Protein AF-A0A2D4G4Y0-F1 (afdb_monomer)

Mean predicted aligned error: 8.86 Å

Sequence (229 aa):
RSGWESQLLETGFLAIFLCPLWRLSRLAKDTPPSLIVIWAYRWLVFRIMLGAGMIKIRGDRCWKDLTCMNYHYETQPVPNPVAYFMHRSPWWFHAFETLFNHFIELVVPFFVFLGRRMCMVHGVLQILFQVLLIISGNLSFLNWLTIVPSIACFDDASLGIFFGSSKGSLNTHILKIQTEEAAGKVGPLPYGSYIRKAVNVSLGALTIFLSIPVVLNLISSRQIMNTSY

Organism: Micrurus corallinus (NCBI:txid54390)

Solvent-accessible surface area (backbone atoms only — not comparable to full-atom values): 12792 Å² total; per-residue (Å²): 122,69,49,62,60,44,52,51,51,55,57,52,56,49,49,61,69,49,49,64,88,89,49,99,56,96,75,51,90,84,58,74,70,46,66,55,52,40,48,47,30,45,51,47,42,31,50,52,35,36,48,53,32,50,47,45,64,68,67,46,66,42,54,75,70,29,50,44,47,71,52,42,53,79,69,46,95,40,80,37,82,53,18,61,60,58,56,71,50,57,70,70,56,30,27,47,53,41,50,49,51,44,43,58,17,59,54,38,44,59,24,59,75,66,42,72,69,36,15,34,50,32,22,53,53,49,41,50,50,39,51,52,41,54,63,46,35,55,72,64,65,54,43,58,65,51,40,58,31,30,56,52,38,55,48,72,79,71,53,42,70,78,55,52,95,51,98,86,22,68,63,62,54,50,51,50,51,53,51,38,52,75,69,64,70,66,71,83,78,56,72,68,49,55,54,50,49,51,52,49,51,53,49,44,53,49,53,54,61,60,40,49,64,44,52,52,38,66,71,38,92,76,58,66,83,55,63,70,117

Structure (mmCIF, N/CA/C/O backbone):
data_AF-A0A2D4G4Y0-F1
#
_entry.id   AF-A0A2D4G4Y0-F1
#
loop_
_atom_site.group_PDB
_atom_site.id
_atom_site.type_symbol
_atom_site.label_atom_id
_atom_site.label_alt_id
_atom_site.label_comp_id
_atom_site.label_asym_id
_atom_site.label_entity_id
_atom_site.label_seq_id
_atom_site.pdbx_PDB_ins_code
_atom_site.Cartn_x
_atom_site.Cartn_y
_atom_site.Cartn_z
_atom_site.occupancy
_atom_site.B_iso_or_equiv
_atom_site.auth_seq_id
_atom_site.auth_comp_id
_atom_site.auth_asym_id
_atom_site.auth_atom_id
_atom_site.pdbx_PDB_model_num
ATOM 1 N N . ARG A 1 1 ? 5.997 19.232 -5.295 1.00 46.19 1 ARG A N 1
ATOM 2 C CA . ARG A 1 1 ? 5.764 18.821 -3.887 1.00 46.19 1 ARG A CA 1
ATOM 3 C C . ARG A 1 1 ? 6.060 17.339 -3.781 1.00 46.19 1 ARG A C 1
ATOM 5 O O . ARG A 1 1 ? 5.709 16.621 -4.711 1.00 46.19 1 ARG A O 1
ATOM 12 N N . SER A 1 2 ? 6.755 16.910 -2.735 1.00 57.41 2 SER A N 1
ATOM 13 C CA . SER A 1 2 ? 7.208 15.527 -2.582 1.00 57.41 2 SER A CA 1
ATOM 14 C C . SER A 1 2 ? 6.068 14.656 -2.045 1.00 57.41 2 SER A C 1
ATOM 16 O O . SER A 1 2 ? 5.486 14.975 -1.013 1.00 57.41 2 SER A O 1
ATOM 18 N N . GLY A 1 3 ? 5.719 13.572 -2.744 1.00 65.88 3 GLY A N 1
ATOM 19 C CA . GLY A 1 3 ? 4.567 12.722 -2.396 1.00 65.88 3 GLY A CA 1
ATOM 20 C C . GLY A 1 3 ? 4.655 12.065 -1.017 1.00 65.88 3 GLY A C 1
ATOM 21 O O . GLY A 1 3 ? 3.630 11.807 -0.390 1.00 65.88 3 GLY A O 1
ATOM 22 N N . TRP A 1 4 ? 5.870 11.874 -0.494 1.00 71.44 4 TRP A N 1
ATOM 23 C CA . TRP A 1 4 ? 6.104 11.258 0.814 1.00 71.44 4 TRP A CA 1
ATOM 24 C C . TRP A 1 4 ? 5.570 12.085 1.996 1.00 71.44 4 TRP A C 1
ATOM 26 O O . TRP A 1 4 ? 5.220 11.512 3.023 1.00 71.44 4 TRP A O 1
ATOM 36 N N . GLU A 1 5 ? 5.475 13.416 1.872 1.00 79.19 5 GLU A N 1
ATOM 37 C CA . GLU A 1 5 ? 5.065 14.292 2.986 1.00 79.19 5 GLU A CA 1
ATOM 38 C C . GLU A 1 5 ? 3.567 14.134 3.208 1.00 79.19 5 GLU A C 1
ATOM 40 O O . GLU A 1 5 ? 3.087 14.041 4.336 1.00 79.19 5 GLU A O 1
ATOM 45 N N . SER A 1 6 ? 2.843 14.032 2.092 1.00 78.94 6 SER A N 1
ATOM 46 C CA . SER A 1 6 ? 1.421 13.749 2.082 1.00 78.94 6 SER A CA 1
ATOM 47 C C . SER A 1 6 ? 1.125 12.366 2.670 1.00 78.94 6 SER A C 1
ATOM 49 O O . SER A 1 6 ? 0.348 12.255 3.615 1.00 78.94 6 SER A O 1
ATOM 51 N N . GLN A 1 7 ? 1.826 11.326 2.206 1.00 82.31 7 GLN A N 1
ATOM 52 C CA . GLN A 1 7 ? 1.632 9.965 2.711 1.00 82.31 7 GLN A CA 1
ATOM 53 C C . GLN A 1 7 ? 1.924 9.846 4.215 1.00 82.31 7 GLN A C 1
ATOM 55 O O . GLN A 1 7 ? 1.181 9.172 4.931 1.00 82.31 7 GLN A O 1
ATOM 60 N N . LEU A 1 8 ? 2.981 10.498 4.711 1.00 85.56 8 LEU A N 1
ATOM 61 C CA . LEU A 1 8 ? 3.312 10.517 6.137 1.00 85.56 8 LEU A CA 1
ATOM 62 C C . LEU A 1 8 ? 2.195 11.162 6.963 1.00 85.56 8 LEU A C 1
ATOM 64 O O . LEU A 1 8 ? 1.760 10.587 7.960 1.00 85.56 8 LEU A O 1
ATOM 68 N N . LEU A 1 9 ? 1.720 12.334 6.540 1.00 86.19 9 LEU A N 1
ATOM 69 C CA . LEU A 1 9 ? 0.649 13.053 7.224 1.00 86.19 9 LEU A CA 1
ATOM 70 C C . LEU A 1 9 ? -0.656 12.253 7.231 1.00 86.19 9 LEU A C 1
ATOM 72 O O . LEU A 1 9 ? -1.287 12.155 8.278 1.00 86.19 9 LEU A O 1
ATOM 76 N N . GLU A 1 10 ? -1.034 11.627 6.116 1.00 85.56 10 GLU A N 1
ATOM 77 C CA . GLU A 1 10 ? -2.246 10.806 6.041 1.00 85.56 10 GLU 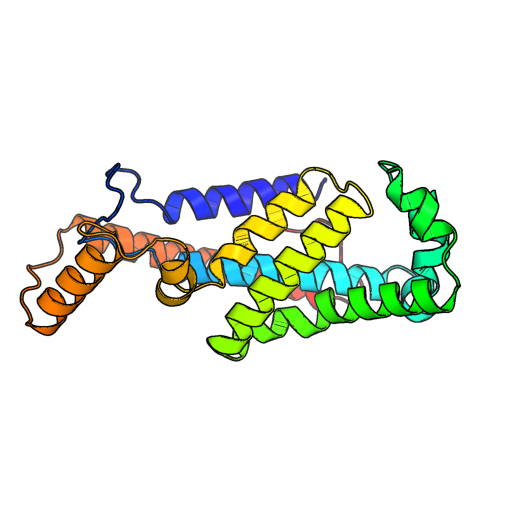A CA 1
ATOM 78 C C . GLU A 1 10 ? -2.136 9.550 6.922 1.00 85.56 10 GLU A C 1
ATOM 80 O O . GLU A 1 10 ? -3.031 9.258 7.718 1.00 85.56 10 GLU A O 1
ATOM 85 N N . THR A 1 11 ? -0.999 8.848 6.864 1.00 86.81 11 THR A N 1
ATOM 86 C CA . THR A 1 11 ? -0.738 7.654 7.690 1.00 86.81 11 THR A CA 1
ATOM 87 C C . THR A 1 11 ? -0.730 7.997 9.182 1.00 86.81 11 THR A C 1
ATOM 89 O O . THR A 1 11 ? -1.305 7.262 9.991 1.00 86.81 11 THR A O 1
ATOM 92 N N . GLY A 1 12 ? -0.098 9.117 9.550 1.00 85.94 12 GLY A N 1
ATOM 93 C CA . GLY A 1 12 ? -0.025 9.614 10.923 1.00 85.94 12 GLY A CA 1
ATOM 94 C C . GLY A 1 12 ? -1.371 10.120 11.438 1.00 85.94 12 GLY A C 1
ATOM 95 O O . GLY A 1 12 ? -1.754 9.802 12.561 1.00 85.94 12 GLY A O 1
ATOM 96 N N . PHE A 1 13 ? -2.135 10.831 10.607 1.00 87.12 13 PHE A N 1
ATOM 97 C CA . PHE A 1 13 ? -3.479 11.290 10.949 1.00 87.12 13 PHE A CA 1
ATOM 98 C C . PHE A 1 13 ? -4.411 10.112 11.244 1.00 87.12 13 PHE A C 1
ATOM 100 O O . PHE A 1 13 ? -5.080 10.112 12.273 1.00 87.12 13 PHE A O 1
ATOM 107 N N . LEU A 1 14 ? -4.395 9.062 10.415 1.00 85.38 14 LEU A N 1
ATOM 108 C CA . LEU A 1 14 ? -5.163 7.841 10.677 1.00 85.38 14 LEU A CA 1
ATOM 109 C C . LEU A 1 14 ? -4.725 7.135 11.976 1.00 85.38 14 LEU A C 1
ATOM 111 O O . LEU A 1 14 ? -5.571 6.588 12.688 1.00 85.38 14 LEU A O 1
ATOM 115 N N . ALA A 1 15 ? -3.439 7.204 12.337 1.00 84.38 15 ALA A N 1
ATOM 116 C CA . ALA A 1 15 ? -2.909 6.546 13.535 1.00 84.38 15 ALA A CA 1
ATOM 117 C C . ALA A 1 15 ? -3.466 7.164 14.827 1.00 84.38 15 ALA A C 1
ATOM 119 O O . ALA A 1 15 ? -3.721 6.443 15.795 1.00 84.38 15 ALA A O 1
ATOM 120 N N . ILE A 1 16 ? -3.730 8.476 14.821 1.00 82.88 16 ILE A N 1
ATOM 121 C CA . ILE A 1 16 ? -4.347 9.204 15.944 1.00 82.88 16 ILE A CA 1
ATOM 122 C C . ILE A 1 16 ? -5.721 8.610 16.294 1.00 82.88 16 ILE A C 1
ATOM 124 O O . ILE A 1 16 ? -6.064 8.503 17.470 1.00 82.88 16 ILE A O 1
ATOM 128 N N . PHE A 1 17 ? -6.503 8.187 15.296 1.00 78.44 17 PHE A N 1
ATOM 129 C CA . PHE A 1 17 ? -7.856 7.652 15.506 1.00 78.44 17 PHE A CA 1
ATOM 130 C C . PHE A 1 17 ? -7.893 6.140 15.773 1.00 78.44 17 PHE A C 1
ATOM 132 O O . PHE A 1 17 ? -8.896 5.625 16.288 1.00 78.44 17 PHE A O 1
ATOM 139 N N . LEU A 1 18 ? -6.807 5.427 15.455 1.00 75.00 18 LEU A N 1
ATOM 140 C CA . LEU A 1 18 ? -6.680 3.992 15.699 1.00 75.00 18 LEU A CA 1
ATOM 141 C C . LEU A 1 18 ? -6.540 3.693 17.202 1.00 75.00 18 LEU A C 1
ATOM 143 O O . LEU A 1 18 ? -7.251 2.839 17.739 1.00 75.00 18 LEU A O 1
ATOM 147 N N . CYS A 1 19 ? -5.684 4.438 17.906 1.00 68.69 19 CYS A N 1
ATOM 148 C CA . CYS A 1 19 ? -5.419 4.230 19.330 1.00 68.69 19 CYS A CA 1
ATOM 149 C C . CYS A 1 19 ? -6.413 4.985 20.238 1.00 68.69 19 CYS A C 1
ATOM 151 O O . CYS A 1 19 ? -6.799 6.117 19.946 1.00 68.69 19 CYS A O 1
ATOM 153 N N . PRO A 1 20 ? -6.834 4.410 21.381 1.00 65.38 20 PRO A N 1
ATOM 154 C CA . PRO A 1 20 ? -7.557 5.159 22.405 1.00 65.38 20 PRO A CA 1
ATOM 155 C C . PRO A 1 20 ? -6.643 6.229 23.032 1.00 65.38 20 PRO A C 1
ATOM 157 O O . PRO A 1 20 ? -5.851 5.932 23.919 1.00 65.38 20 PRO A O 1
ATOM 160 N N . LEU A 1 21 ? -6.785 7.487 22.599 1.00 61.59 21 LEU A N 1
ATOM 161 C CA . LEU A 1 21 ? -5.926 8.615 23.009 1.00 61.59 21 LEU A CA 1
ATOM 162 C C . LEU A 1 21 ? -5.835 8.835 24.528 1.00 61.59 21 LEU A C 1
ATOM 164 O O . LEU A 1 21 ? -4.823 9.313 25.025 1.00 61.59 21 LEU A O 1
ATOM 168 N N . TRP A 1 22 ? -6.881 8.468 25.269 1.00 61.16 22 TRP A N 1
ATOM 169 C CA . TRP A 1 22 ? -6.999 8.732 26.707 1.00 61.16 22 TRP A CA 1
ATOM 170 C C . TRP A 1 22 ? -6.773 7.502 27.599 1.00 61.16 22 TRP A C 1
ATOM 172 O O . TRP A 1 22 ? -6.838 7.611 28.821 1.00 61.16 22 TRP A O 1
ATOM 182 N N . ARG A 1 23 ? -6.511 6.318 27.026 1.00 60.06 23 ARG A N 1
ATOM 183 C CA . ARG A 1 23 ? -6.248 5.088 27.795 1.00 60.06 23 ARG A CA 1
ATOM 184 C C . ARG A 1 23 ? -5.036 4.356 27.228 1.00 60.06 23 ARG A C 1
ATOM 186 O O . ARG A 1 23 ? -5.133 3.720 26.188 1.00 60.06 23 ARG A O 1
ATOM 193 N N . LEU A 1 24 ? -3.943 4.324 27.991 1.00 59.12 24 LEU A N 1
ATOM 194 C CA . LEU A 1 24 ? -2.744 3.512 27.722 1.00 59.12 24 LEU A CA 1
ATOM 195 C C . LEU A 1 24 ? -2.950 2.001 28.006 1.00 59.12 24 LEU A C 1
ATOM 197 O O . LEU A 1 24 ? -2.025 1.293 28.403 1.00 59.12 24 LEU A O 1
ATOM 201 N N . SER A 1 25 ? -4.173 1.483 27.848 1.00 58.94 25 SER A N 1
ATOM 202 C CA . SER A 1 25 ? -4.433 0.048 28.017 1.00 58.94 25 SER A CA 1
ATOM 203 C C . SER A 1 25 ? -4.099 -0.701 26.732 1.00 58.94 25 SER A C 1
ATOM 205 O O . SER A 1 25 ? -4.560 -0.322 25.658 1.00 58.94 25 SER A O 1
ATOM 207 N N . ARG A 1 26 ? -3.364 -1.814 26.856 1.00 59.88 26 ARG A N 1
ATOM 208 C CA . ARG A 1 26 ? -3.072 -2.735 25.742 1.00 59.88 26 ARG A CA 1
ATOM 209 C C . ARG A 1 26 ? -4.328 -3.381 25.149 1.00 59.88 26 ARG A C 1
ATOM 211 O O . ARG A 1 26 ? -4.315 -3.749 23.983 1.00 59.88 26 ARG A O 1
ATOM 218 N N . LEU A 1 27 ? -5.396 -3.519 25.938 1.00 61.62 27 LEU A N 1
ATOM 219 C CA . LEU A 1 27 ? -6.671 -4.083 25.498 1.00 61.62 27 LEU A CA 1
ATOM 220 C C . LEU A 1 27 ? -7.806 -3.291 26.156 1.00 61.62 27 LEU A C 1
ATOM 222 O O . LEU A 1 27 ? -8.127 -3.474 27.332 1.00 61.62 27 LEU A O 1
ATOM 226 N N . ALA A 1 28 ? -8.366 -2.328 25.427 1.00 61.97 28 ALA A N 1
ATOM 227 C CA . ALA A 1 28 ? -9.488 -1.535 25.909 1.00 61.97 28 ALA A CA 1
ATOM 228 C C . ALA A 1 28 ? -10.801 -2.266 25.595 1.00 61.97 28 ALA A C 1
ATOM 230 O O . ALA A 1 28 ? -11.251 -2.271 24.454 1.00 61.97 28 ALA A O 1
ATOM 231 N N . LYS A 1 29 ? -11.407 -2.867 26.626 1.00 60.19 29 LYS A N 1
ATOM 232 C CA . LYS A 1 29 ? -12.638 -3.674 26.534 1.00 60.19 29 LYS A CA 1
ATOM 233 C C . LYS A 1 29 ? -13.813 -2.928 25.888 1.00 60.19 29 LYS A C 1
ATOM 235 O O . LYS A 1 29 ? -14.585 -3.516 25.149 1.00 60.19 29 LYS A O 1
ATOM 240 N N . ASP A 1 30 ? -13.897 -1.622 26.136 1.00 58.78 30 ASP A N 1
ATOM 241 C CA . ASP A 1 30 ? -15.054 -0.795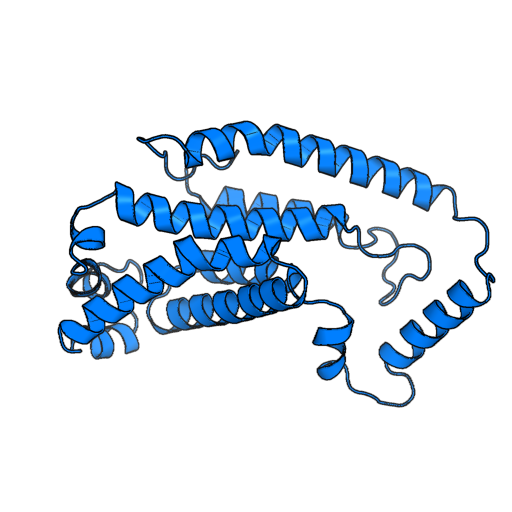 25.767 1.00 58.78 30 ASP A CA 1
ATOM 242 C C . ASP A 1 30 ? -14.860 -0.017 24.453 1.00 58.78 30 ASP A C 1
ATOM 244 O O . ASP A 1 30 ? -15.746 0.731 24.030 1.00 58.78 30 ASP A O 1
ATOM 248 N N . THR A 1 31 ? -13.681 -0.123 23.826 1.00 60.53 31 THR A N 1
ATOM 249 C CA . THR A 1 31 ? -13.349 0.645 22.621 1.00 60.53 31 THR A CA 1
ATOM 250 C C . THR A 1 31 ? -12.553 -0.194 21.613 1.00 60.53 31 THR A C 1
ATOM 252 O O . THR A 1 31 ? -11.324 -0.066 21.558 1.00 60.53 31 THR A O 1
ATOM 255 N N . PRO A 1 32 ? -13.219 -1.036 20.804 1.00 66.81 32 PRO A N 1
ATOM 256 C CA . PRO A 1 32 ? -12.551 -1.766 19.733 1.00 66.81 32 PRO A CA 1
ATOM 257 C C . PRO A 1 32 ? -11.955 -0.800 18.689 1.00 66.81 32 PRO A C 1
ATOM 259 O O . PRO A 1 32 ? -12.446 0.329 18.539 1.00 66.81 32 PRO A O 1
ATOM 262 N N . PRO A 1 33 ? -10.897 -1.215 17.965 1.00 70.69 33 PRO A N 1
ATOM 263 C CA 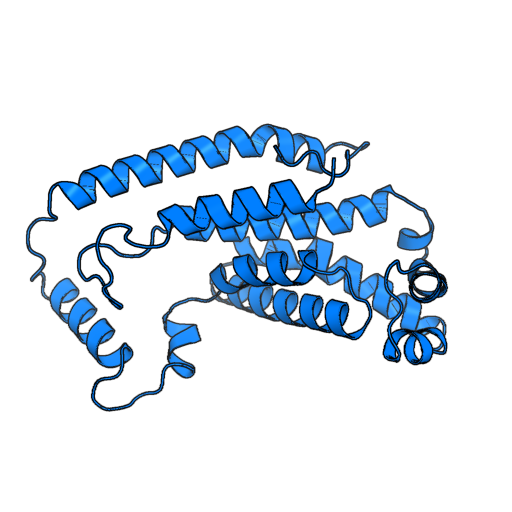. PRO A 1 33 ? -10.338 -0.428 16.870 1.00 70.69 33 PRO A CA 1
ATOM 264 C C . PRO A 1 33 ? -11.415 -0.151 15.814 1.00 70.69 33 PRO A C 1
ATOM 266 O O . PRO A 1 33 ? -12.255 -0.998 15.504 1.00 70.69 33 PRO A O 1
ATOM 269 N N . SER A 1 34 ? -11.435 1.069 15.279 1.00 78.31 34 SER A N 1
ATOM 270 C CA . SER A 1 34 ? -12.498 1.483 14.371 1.00 78.31 34 SER A CA 1
ATOM 271 C C . SER A 1 34 ? -12.315 0.849 12.993 1.00 78.31 34 SER A C 1
ATOM 273 O O . SER A 1 34 ? -11.330 1.090 12.296 1.00 78.31 34 SER A O 1
ATOM 275 N N . LEU A 1 35 ? -13.319 0.081 12.556 1.00 81.44 35 LEU A N 1
ATOM 276 C CA . LEU A 1 35 ? -13.340 -0.525 11.219 1.00 81.44 35 LEU A CA 1
ATOM 277 C C . LEU A 1 35 ? -13.173 0.516 10.105 1.00 81.44 35 LEU A C 1
ATOM 279 O O . LEU A 1 35 ? -12.594 0.211 9.069 1.00 81.44 35 LEU A O 1
ATOM 283 N N . ILE A 1 36 ? -13.641 1.747 10.336 1.00 84.62 36 ILE A N 1
ATOM 284 C CA . ILE A 1 36 ? -13.500 2.870 9.402 1.00 84.62 36 ILE A CA 1
ATOM 285 C C . ILE A 1 36 ? -12.025 3.225 9.190 1.00 84.62 36 ILE A C 1
ATOM 287 O O . ILE A 1 36 ? -11.604 3.376 8.051 1.00 84.62 36 ILE A O 1
ATOM 291 N N . VAL A 1 37 ? -11.227 3.311 10.259 1.00 84.81 37 VAL A N 1
ATOM 292 C CA . VAL A 1 37 ? -9.795 3.635 10.157 1.00 84.81 37 VAL A CA 1
ATOM 293 C C . VAL A 1 37 ? -9.024 2.474 9.529 1.00 84.81 37 VAL A C 1
ATOM 295 O O . VAL A 1 37 ? -8.158 2.699 8.689 1.00 84.81 37 VAL A O 1
ATOM 298 N N . ILE A 1 38 ? -9.385 1.227 9.852 1.00 87.31 38 ILE A N 1
ATOM 299 C CA . ILE A 1 38 ? -8.808 0.039 9.200 1.00 87.31 38 ILE A CA 1
ATOM 300 C C . ILE A 1 38 ? -9.088 0.068 7.691 1.00 87.31 38 ILE A C 1
ATOM 302 O O . ILE A 1 38 ? -8.181 -0.130 6.883 1.00 87.31 38 ILE A O 1
ATOM 306 N N . TRP A 1 39 ? -10.328 0.359 7.291 1.00 88.50 39 TRP A N 1
ATOM 307 C CA . TRP A 1 39 ? -10.680 0.512 5.881 1.00 88.50 39 TRP A CA 1
ATOM 308 C C . TRP A 1 39 ? -10.006 1.716 5.229 1.00 88.50 39 TRP A C 1
ATOM 310 O O . TRP A 1 39 ? -9.607 1.612 4.074 1.00 88.50 39 TRP A O 1
ATOM 320 N N . ALA A 1 40 ? -9.804 2.817 5.953 1.00 88.94 40 ALA A N 1
ATOM 321 C CA . ALA A 1 40 ? -9.047 3.960 5.459 1.00 88.94 40 ALA A CA 1
ATOM 322 C C . ALA A 1 40 ? -7.581 3.588 5.177 1.00 88.94 40 ALA A C 1
ATOM 324 O O . ALA A 1 40 ? -7.061 3.954 4.128 1.00 88.94 40 ALA A O 1
ATOM 325 N N . TYR A 1 41 ? -6.939 2.782 6.031 1.00 89.50 41 TYR A N 1
ATOM 326 C CA . TYR A 1 41 ? -5.601 2.243 5.759 1.00 89.50 41 TYR A CA 1
ATOM 327 C C . TYR A 1 41 ? -5.574 1.294 4.557 1.00 89.50 41 TYR A C 1
ATOM 329 O O . TYR A 1 41 ? -4.681 1.387 3.716 1.00 89.50 41 TYR A O 1
ATOM 337 N N . ARG A 1 42 ? -6.573 0.413 4.429 1.00 91.12 42 ARG A N 1
ATOM 338 C CA . ARG A 1 42 ? -6.719 -0.473 3.259 1.00 91.12 42 ARG A CA 1
ATOM 339 C C . ARG A 1 42 ? -6.921 0.316 1.964 1.00 91.12 42 ARG A C 1
ATOM 341 O O . ARG A 1 42 ? -6.348 -0.016 0.931 1.00 91.12 42 ARG A O 1
ATOM 348 N N . TRP A 1 43 ? -7.699 1.389 2.029 1.00 90.62 43 TRP A N 1
ATOM 349 C CA . TRP A 1 43 ? -7.906 2.311 0.919 1.00 90.62 43 TRP A CA 1
ATOM 350 C C . TRP A 1 43 ? -6.648 3.125 0.592 1.00 90.62 43 TRP A C 1
ATOM 352 O O . TRP A 1 43 ? -6.358 3.385 -0.575 1.00 90.62 43 TRP A O 1
ATOM 362 N N . LEU A 1 44 ? -5.871 3.505 1.607 1.00 89.56 44 LEU A N 1
ATOM 363 C CA . LEU A 1 44 ? -4.592 4.186 1.445 1.00 89.56 44 LEU A CA 1
ATOM 364 C C . LEU A 1 44 ? -3.596 3.316 0.669 1.00 89.56 44 LEU A C 1
ATOM 366 O O . LEU A 1 44 ? -3.112 3.753 -0.373 1.00 89.56 44 LEU A O 1
ATOM 370 N N . VAL A 1 45 ? -3.351 2.074 1.108 1.00 90.19 45 VAL A N 1
ATOM 371 C CA . VAL A 1 45 ? -2.441 1.163 0.387 1.00 90.19 45 VAL A CA 1
ATOM 372 C C . VAL A 1 45 ? -2.946 0.861 -1.024 1.00 90.19 45 VAL A C 1
ATOM 374 O O . VAL A 1 45 ? -2.154 0.876 -1.962 1.00 90.19 45 VAL A O 1
ATOM 377 N N . PHE A 1 46 ? -4.260 0.691 -1.208 1.00 91.12 46 PHE A N 1
ATOM 378 C CA . PHE A 1 46 ? -4.847 0.494 -2.532 1.00 91.12 46 PHE A CA 1
ATOM 379 C C . PHE A 1 46 ? -4.493 1.639 -3.492 1.00 91.12 46 PHE A C 1
ATOM 381 O O . PHE A 1 46 ? -3.991 1.395 -4.589 1.00 91.12 46 PHE A O 1
ATOM 388 N N . ARG A 1 47 ? -4.708 2.893 -3.071 1.00 89.31 47 ARG A N 1
ATOM 389 C CA . ARG A 1 47 ? -4.422 4.074 -3.899 1.00 89.31 47 ARG A CA 1
ATOM 390 C C . ARG A 1 47 ? -2.933 4.263 -4.162 1.00 89.31 47 ARG A C 1
ATOM 392 O O . ARG A 1 47 ? -2.578 4.655 -5.269 1.00 89.31 47 ARG A O 1
ATOM 399 N N . ILE A 1 48 ? -2.079 3.993 -3.174 1.00 88.69 48 ILE A N 1
ATOM 400 C CA . ILE A 1 48 ? -0.622 4.112 -3.322 1.00 88.69 48 ILE A CA 1
ATOM 401 C C . ILE A 1 48 ? -0.125 3.129 -4.383 1.00 88.69 48 ILE A C 1
ATOM 403 O O . ILE A 1 48 ? 0.525 3.543 -5.341 1.00 88.69 48 ILE A O 1
ATOM 407 N N . MET A 1 49 ? -0.478 1.850 -4.245 1.00 90.81 49 MET A N 1
ATOM 408 C CA . MET A 1 49 ? 0.011 0.794 -5.133 1.00 90.81 49 MET A CA 1
ATOM 409 C C . MET A 1 49 ? -0.541 0.952 -6.551 1.00 90.81 49 MET A C 1
ATOM 411 O O . MET A 1 49 ? 0.227 0.985 -7.513 1.00 90.81 49 MET A O 1
ATOM 415 N N . LEU A 1 50 ? -1.857 1.158 -6.679 1.00 90.69 50 LEU A N 1
ATOM 416 C CA . LEU A 1 50 ? -2.489 1.364 -7.982 1.00 90.69 50 LEU A CA 1
ATOM 417 C C . LEU A 1 50 ? -1.991 2.652 -8.648 1.00 90.69 50 LEU A C 1
ATOM 419 O O . LEU A 1 50 ? -1.721 2.679 -9.849 1.00 90.69 50 LEU A O 1
ATOM 423 N N . GLY A 1 51 ? -1.835 3.722 -7.866 1.00 88.31 51 GLY A N 1
ATOM 424 C CA . GLY A 1 51 ? -1.293 4.990 -8.334 1.00 88.31 51 GLY A CA 1
ATOM 425 C C . GLY A 1 51 ? 0.126 4.848 -8.878 1.00 88.31 51 GLY A C 1
ATOM 426 O O . GLY A 1 51 ? 0.395 5.368 -9.961 1.00 88.31 51 GLY A O 1
ATOM 427 N N . ALA A 1 52 ? 0.998 4.116 -8.178 1.00 87.31 52 ALA A N 1
ATOM 428 C CA . ALA A 1 52 ? 2.367 3.843 -8.609 1.00 87.31 52 ALA A CA 1
ATOM 429 C C . ALA A 1 52 ? 2.409 3.052 -9.928 1.00 87.31 52 ALA A C 1
ATOM 431 O O . ALA A 1 52 ? 3.072 3.479 -10.876 1.00 87.31 52 ALA A O 1
ATOM 432 N N . GLY A 1 53 ? 1.641 1.963 -10.031 1.00 88.06 53 GLY A N 1
ATOM 433 C CA . GLY A 1 53 ? 1.606 1.135 -11.240 1.00 88.06 53 GLY A CA 1
ATOM 434 C C . GLY A 1 53 ? 1.059 1.878 -12.462 1.00 88.06 53 GLY A C 1
ATOM 435 O O . GLY A 1 53 ? 1.600 1.775 -13.565 1.00 88.06 53 GLY A O 1
ATOM 436 N N . MET A 1 54 ? 0.006 2.682 -12.287 1.00 87.75 54 MET A N 1
ATOM 437 C CA . MET A 1 54 ? -0.565 3.446 -13.399 1.00 87.75 54 MET A CA 1
ATOM 438 C C . MET A 1 54 ? 0.368 4.549 -13.892 1.00 87.75 54 MET A C 1
ATOM 440 O O . MET A 1 54 ? 0.429 4.783 -15.099 1.00 87.75 54 MET A O 1
ATOM 444 N N . ILE A 1 55 ? 1.121 5.198 -12.997 1.00 86.12 55 ILE A N 1
ATOM 445 C CA . ILE A 1 55 ? 2.138 6.181 -13.397 1.00 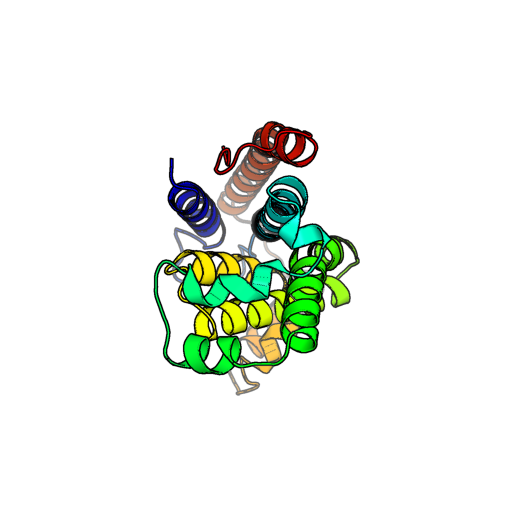86.12 55 ILE A CA 1
ATOM 446 C C . ILE A 1 55 ? 3.224 5.507 -14.228 1.00 86.12 55 ILE A C 1
ATOM 448 O O . ILE A 1 55 ? 3.624 6.071 -15.240 1.00 86.12 55 ILE A O 1
ATOM 452 N N . LYS A 1 56 ? 3.662 4.296 -13.866 1.00 86.88 56 LYS A N 1
ATOM 453 C CA . LYS A 1 56 ? 4.659 3.550 -14.649 1.00 86.88 56 LYS A CA 1
ATOM 454 C C . LYS A 1 56 ? 4.164 3.246 -16.063 1.00 86.88 56 LYS A C 1
ATOM 456 O O . LYS A 1 56 ? 4.822 3.620 -17.029 1.00 86.88 56 LYS A O 1
ATOM 461 N N . ILE A 1 57 ? 2.957 2.688 -16.206 1.00 86.25 57 ILE A N 1
ATOM 462 C CA . ILE A 1 57 ? 2.374 2.396 -17.530 1.00 86.25 57 ILE A CA 1
ATOM 463 C C . ILE A 1 57 ? 2.143 3.669 -18.359 1.00 86.25 57 ILE A C 1
ATOM 465 O O . ILE A 1 57 ? 2.249 3.640 -19.587 1.00 86.25 57 ILE A O 1
ATOM 469 N N . ARG A 1 58 ? 1.770 4.785 -17.725 1.00 85.06 58 ARG A N 1
ATOM 470 C CA . ARG A 1 58 ? 1.476 6.050 -18.421 1.00 85.06 58 ARG A CA 1
ATOM 471 C C . ARG A 1 58 ? 2.718 6.893 -18.693 1.00 85.06 58 ARG A C 1
ATOM 473 O O . ARG A 1 58 ? 2.670 7.727 -19.591 1.00 85.06 58 ARG A O 1
ATOM 480 N N . GLY A 1 59 ? 3.781 6.696 -17.921 1.00 81.25 59 GLY A N 1
ATOM 481 C CA . GLY A 1 59 ? 4.966 7.541 -17.923 1.00 81.25 59 GLY A CA 1
ATOM 482 C C . GLY A 1 59 ? 5.818 7.346 -19.166 1.00 81.25 59 GLY A C 1
ATOM 483 O O . GLY A 1 59 ? 6.029 8.299 -19.909 1.00 81.25 59 GLY A O 1
ATOM 484 N N . ASP A 1 60 ? 6.286 6.121 -19.405 1.00 82.81 60 ASP A N 1
ATOM 485 C CA . ASP A 1 60 ? 7.229 5.850 -20.491 1.00 82.81 60 ASP A CA 1
ATOM 486 C C . ASP A 1 60 ? 6.988 4.484 -21.154 1.00 82.81 60 ASP A C 1
ATOM 488 O O . ASP A 1 60 ? 6.443 3.556 -20.551 1.00 82.81 60 ASP A O 1
ATOM 492 N N . ARG A 1 61 ? 7.395 4.355 -22.421 1.00 87.25 61 ARG A N 1
ATOM 493 C CA . ARG A 1 61 ? 7.265 3.128 -23.220 1.00 87.25 61 ARG A CA 1
ATOM 494 C C . ARG A 1 61 ? 8.102 1.980 -22.655 1.00 87.25 61 ARG A C 1
ATOM 496 O O . ARG A 1 61 ? 7.647 0.845 -22.734 1.00 87.25 61 ARG A O 1
ATOM 503 N N . CYS A 1 62 ? 9.226 2.264 -21.986 1.00 87.50 62 CYS A N 1
ATOM 504 C CA . CYS A 1 62 ? 10.088 1.248 -21.360 1.00 87.50 62 CYS A CA 1
ATOM 505 C C . CYS A 1 62 ? 9.326 0.295 -20.414 1.00 87.50 62 CYS A C 1
ATOM 507 O O . CYS A 1 62 ? 9.672 -0.882 -20.306 1.00 87.50 62 CYS A O 1
ATOM 509 N N . TRP A 1 63 ? 8.287 0.785 -19.723 1.00 87.31 63 TRP A N 1
ATOM 510 C CA . TRP A 1 63 ? 7.472 -0.017 -18.810 1.00 87.31 63 TRP A CA 1
ATOM 511 C C . TRP A 1 63 ? 6.559 -0.977 -19.571 1.00 87.31 63 TRP A C 1
ATOM 513 O O . TRP A 1 63 ? 6.357 -2.105 -19.131 1.00 87.31 63 TRP A O 1
ATOM 523 N N . LYS A 1 64 ? 6.055 -0.554 -20.736 1.00 86.19 64 LYS A N 1
ATOM 524 C CA . LYS A 1 64 ? 5.225 -1.384 -21.622 1.00 86.19 64 LYS A CA 1
ATOM 525 C C . LYS A 1 64 ? 6.055 -2.410 -22.384 1.00 86.19 64 LYS A C 1
ATOM 527 O O . LYS A 1 64 ? 5.608 -3.537 -22.556 1.00 86.19 64 LYS A O 1
ATOM 532 N N . ASP A 1 65 ? 7.266 -2.026 -22.774 1.00 89.12 65 ASP A N 1
ATOM 533 C CA . ASP A 1 65 ? 8.202 -2.882 -23.505 1.00 89.12 65 ASP A CA 1
ATOM 534 C C . ASP A 1 65 ? 8.996 -3.822 -22.574 1.00 89.12 65 ASP A C 1
ATOM 536 O O . ASP A 1 65 ? 9.827 -4.594 -23.042 1.00 89.12 65 ASP A O 1
ATOM 540 N N . LEU A 1 66 ? 8.744 -3.776 -21.257 1.00 88.19 66 LEU A N 1
ATOM 541 C CA . LEU A 1 66 ? 9.406 -4.586 -20.221 1.00 88.19 66 LEU A CA 1
ATOM 542 C C . LEU A 1 66 ? 10.934 -4.402 -20.143 1.00 88.19 66 LEU A C 1
ATOM 544 O O . LEU A 1 66 ? 11.648 -5.261 -19.632 1.00 88.19 66 LEU A O 1
ATOM 548 N N . THR A 1 67 ? 11.447 -3.272 -20.628 1.00 86.44 67 THR A N 1
ATOM 549 C CA . THR A 1 67 ? 12.885 -2.965 -20.664 1.00 86.44 67 THR A CA 1
ATOM 550 C C . THR A 1 67 ? 13.327 -2.033 -19.545 1.00 86.44 67 THR A C 1
ATOM 552 O O . THR A 1 67 ? 14.525 -1.820 -19.366 1.00 86.44 67 THR A O 1
ATOM 555 N N . CYS A 1 68 ? 12.390 -1.472 -18.773 1.00 84.81 68 CYS A N 1
ATOM 556 C CA . CYS A 1 68 ? 12.717 -0.407 -17.829 1.00 84.81 68 CYS A CA 1
ATOM 557 C C . CYS A 1 68 ? 13.676 -0.854 -16.706 1.00 84.81 68 CYS A C 1
ATOM 559 O O . CYS A 1 68 ? 14.525 -0.072 -16.281 1.00 84.81 68 CYS A O 1
ATOM 561 N N . MET A 1 69 ? 13.630 -2.127 -16.293 1.00 84.56 69 MET A N 1
ATOM 562 C CA . MET A 1 69 ? 14.552 -2.669 -15.283 1.00 84.56 69 MET A CA 1
ATOM 563 C C . MET A 1 69 ? 16.014 -2.767 -15.755 1.00 84.56 69 MET A C 1
ATOM 565 O O . MET A 1 69 ? 16.910 -2.696 -14.918 1.00 84.56 69 MET A O 1
ATOM 569 N N . ASN A 1 70 ? 16.281 -2.784 -17.070 1.00 82.38 70 ASN A N 1
ATOM 570 C CA . ASN A 1 70 ? 17.651 -2.826 -17.607 1.00 82.38 70 ASN A CA 1
ATOM 571 C C . ASN A 1 70 ? 18.491 -1.620 -17.156 1.00 82.38 70 ASN A C 1
ATOM 573 O O . ASN A 1 70 ? 19.674 -1.758 -16.857 1.00 82.38 70 ASN A O 1
ATOM 577 N N . TYR A 1 71 ? 17.860 -0.446 -17.075 1.00 81.00 71 TYR A N 1
ATOM 578 C CA . TYR A 1 71 ? 18.506 0.818 -16.699 1.00 81.00 71 TYR A CA 1
ATOM 579 C C . TYR A 1 71 ? 18.116 1.282 -15.293 1.00 81.00 71 TYR A C 1
ATOM 581 O O . TYR A 1 71 ? 18.675 2.250 -14.771 1.00 81.00 71 TYR A O 1
ATOM 589 N N . HIS A 1 72 ? 17.151 0.605 -14.662 1.00 81.44 72 HIS A N 1
ATOM 590 C CA . HIS A 1 72 ? 16.622 1.018 -13.370 1.00 81.44 72 HIS A CA 1
ATOM 591 C C . HIS A 1 72 ? 17.710 1.015 -12.300 1.00 81.44 72 HIS A C 1
ATOM 593 O O . HIS A 1 72 ? 17.813 1.987 -11.567 1.00 81.44 72 HIS A O 1
ATOM 599 N N . TYR A 1 73 ? 18.557 -0.018 -12.255 1.00 78.94 73 TYR A N 1
ATOM 600 C CA . TYR A 1 73 ? 19.628 -0.153 -11.260 1.00 78.94 73 TYR A CA 1
ATOM 601 C C . TYR A 1 73 ? 20.748 0.889 -11.388 1.00 78.94 73 TYR A C 1
ATOM 603 O O . TYR A 1 73 ? 21.368 1.232 -10.385 1.00 78.94 73 TYR A O 1
ATOM 611 N N . GLU A 1 74 ? 20.994 1.412 -12.592 1.00 79.19 74 GLU A N 1
ATOM 612 C CA . GLU A 1 74 ? 22.007 2.450 -12.835 1.00 79.19 74 GLU A CA 1
ATOM 613 C C . GLU A 1 74 ? 21.517 3.842 -12.423 1.00 79.19 74 GLU A C 1
ATOM 615 O O . GLU A 1 74 ? 22.297 4.688 -11.995 1.00 79.19 74 GLU A O 1
ATOM 620 N N . THR A 1 75 ? 20.211 4.080 -12.564 1.00 76.75 75 THR A N 1
ATOM 621 C CA . THR A 1 75 ? 19.583 5.400 -12.414 1.00 76.75 75 THR A CA 1
ATOM 622 C C . THR A 1 75 ? 18.947 5.614 -11.037 1.00 76.75 75 THR A C 1
ATOM 624 O O . THR A 1 75 ? 18.314 6.647 -10.801 1.00 76.75 75 THR A O 1
ATOM 627 N N . GLN A 1 76 ? 19.105 4.664 -10.105 1.00 73.00 76 GLN A N 1
ATOM 628 C CA . GLN A 1 76 ? 18.535 4.786 -8.764 1.00 73.00 76 GLN A CA 1
ATOM 629 C C . GLN A 1 76 ? 19.190 5.929 -7.975 1.00 73.00 76 GLN A C 1
ATOM 631 O O . GLN A 1 76 ? 20.411 6.080 -7.993 1.00 73.00 76 GLN A O 1
ATOM 636 N N . PRO A 1 77 ? 18.403 6.691 -7.197 1.00 67.38 77 PRO A N 1
ATOM 637 C CA . PRO A 1 77 ? 18.925 7.803 -6.406 1.00 67.38 77 PRO A CA 1
ATOM 638 C C . PRO A 1 77 ? 19.861 7.357 -5.273 1.00 67.38 77 PRO A C 1
ATOM 640 O O . PRO A 1 77 ? 20.701 8.141 -4.838 1.00 67.38 77 PRO A O 1
ATOM 643 N N . VAL A 1 78 ? 19.721 6.119 -4.779 1.00 70.25 78 VAL A N 1
ATOM 644 C CA . VAL A 1 78 ? 20.553 5.564 -3.702 1.00 70.25 78 VAL A CA 1
ATOM 645 C C . VAL A 1 78 ? 21.072 4.183 -4.124 1.00 70.25 78 VAL A C 1
ATOM 647 O O . VAL A 1 78 ? 20.339 3.198 -3.991 1.00 70.25 78 VAL A O 1
ATOM 650 N N . PRO A 1 79 ? 22.312 4.092 -4.642 1.00 65.31 79 PRO A N 1
ATOM 651 C CA . PRO A 1 79 ? 22.871 2.835 -5.121 1.00 65.31 79 PRO A CA 1
ATOM 652 C C . PRO A 1 79 ? 23.117 1.858 -3.963 1.00 65.31 79 PRO A C 1
ATOM 654 O O . PRO A 1 79 ? 23.573 2.241 -2.885 1.00 65.31 79 PRO A O 1
ATOM 657 N N . ASN A 1 80 ? 22.829 0.579 -4.197 1.00 75.06 80 ASN A N 1
ATOM 658 C CA . ASN A 1 80 ? 22.986 -0.507 -3.228 1.00 75.06 80 ASN A CA 1
ATOM 659 C C . ASN A 1 80 ? 23.961 -1.566 -3.788 1.00 75.06 80 ASN A C 1
ATOM 661 O O . ASN A 1 80 ? 23.878 -1.878 -4.977 1.00 75.06 80 ASN A O 1
ATOM 665 N N . PRO A 1 81 ? 24.856 -2.169 -2.979 1.00 78.62 81 PRO A N 1
ATOM 666 C CA . PRO A 1 81 ? 25.689 -3.295 -3.411 1.00 78.62 81 PRO A CA 1
ATOM 667 C C . PRO A 1 81 ? 24.928 -4.426 -4.123 1.00 78.62 81 PRO A C 1
ATOM 669 O O . PRO A 1 81 ? 25.449 -5.011 -5.069 1.00 78.62 81 PRO A O 1
ATOM 672 N N . VAL A 1 82 ? 23.687 -4.718 -3.721 1.00 80.56 82 VAL A N 1
ATOM 673 C CA . VAL A 1 82 ? 22.852 -5.744 -4.371 1.00 80.56 82 VAL A CA 1
ATOM 674 C C . VAL A 1 82 ? 22.415 -5.304 -5.773 1.00 80.56 82 VAL A C 1
ATOM 676 O O . VAL A 1 82 ? 22.362 -6.133 -6.682 1.00 80.56 82 VAL A O 1
ATOM 679 N N . ALA A 1 83 ? 22.178 -4.003 -5.986 1.00 80.06 83 ALA A N 1
ATOM 680 C CA . ALA A 1 83 ? 21.801 -3.445 -7.288 1.00 80.06 83 ALA A CA 1
ATOM 681 C C . ALA A 1 83 ? 22.862 -3.735 -8.359 1.00 80.06 83 ALA A C 1
ATOM 683 O O . ALA A 1 83 ? 22.518 -4.031 -9.499 1.00 80.06 83 ALA A O 1
ATOM 684 N N . TYR A 1 84 ? 24.146 -3.748 -7.982 1.00 81.81 84 TYR A N 1
ATOM 685 C CA . TYR A 1 84 ? 25.235 -4.119 -8.887 1.00 81.81 84 TYR A CA 1
ATOM 686 C C . TYR A 1 84 ? 25.121 -5.562 -9.396 1.00 81.81 84 TYR A C 1
ATOM 688 O O . TYR A 1 84 ? 25.334 -5.830 -10.579 1.00 81.81 84 TYR A O 1
ATOM 696 N N . PHE A 1 85 ? 24.775 -6.501 -8.511 1.00 83.31 85 PHE A N 1
ATOM 697 C CA . PHE A 1 85 ? 24.593 -7.901 -8.890 1.00 83.31 85 PHE A CA 1
ATOM 698 C C . PHE A 1 85 ? 23.327 -8.100 -9.725 1.00 83.31 85 PHE A C 1
ATOM 700 O O . PHE A 1 85 ? 23.376 -8.817 -10.721 1.00 83.31 85 PHE A O 1
ATOM 707 N N . MET A 1 86 ? 22.220 -7.439 -9.369 1.00 81.00 86 MET A N 1
ATOM 708 C CA . MET A 1 86 ? 20.974 -7.529 -10.140 1.00 81.00 86 MET A CA 1
ATOM 709 C C . MET A 1 86 ? 21.100 -6.903 -11.523 1.00 81.00 86 MET A C 1
ATOM 711 O O . MET A 1 86 ? 20.610 -7.483 -12.484 1.00 81.00 86 MET A O 1
ATOM 715 N N . HIS A 1 87 ? 21.825 -5.793 -11.668 1.00 81.88 87 HIS A N 1
ATOM 716 C CA . HIS A 1 87 ? 22.065 -5.181 -12.974 1.00 81.88 87 HIS A CA 1
ATOM 717 C C . HIS A 1 87 ? 22.718 -6.158 -13.969 1.00 81.88 87 HIS A C 1
ATOM 719 O O . HIS A 1 87 ? 22.364 -6.186 -15.143 1.00 81.88 87 HIS A O 1
ATOM 725 N N . ARG A 1 88 ? 23.610 -7.033 -13.487 1.00 84.31 88 ARG A N 1
ATOM 726 C CA . ARG A 1 88 ? 24.302 -8.048 -14.303 1.00 84.31 88 ARG A CA 1
ATOM 727 C C . ARG A 1 88 ? 23.449 -9.262 -14.674 1.00 84.31 88 ARG A C 1
ATOM 729 O O . ARG A 1 88 ? 23.943 -10.164 -15.350 1.00 84.31 88 ARG A O 1
ATOM 736 N N . SER A 1 89 ? 22.209 -9.326 -14.205 1.00 86.44 89 SER A N 1
ATOM 737 C CA . SER A 1 89 ? 21.295 -10.409 -14.549 1.00 86.44 89 SER A CA 1
ATOM 738 C C . SER A 1 89 ? 20.861 -10.327 -16.027 1.00 86.44 89 SER A C 1
ATOM 740 O O . SER A 1 89 ? 20.950 -9.269 -16.658 1.00 86.44 89 SER A O 1
ATOM 742 N N . PRO A 1 90 ? 20.450 -11.453 -16.634 1.00 89.12 90 PRO A N 1
ATOM 743 C CA . PRO A 1 90 ? 20.073 -11.489 -18.043 1.00 89.12 90 PRO A CA 1
ATOM 744 C C . PRO A 1 90 ? 18.769 -10.727 -18.316 1.00 89.12 90 PRO A C 1
ATOM 746 O O . PRO A 1 90 ? 17.896 -10.623 -17.462 1.00 89.12 90 PRO A O 1
ATOM 749 N N . TRP A 1 91 ? 18.585 -10.274 -19.558 1.00 85.62 91 TRP A N 1
ATOM 750 C CA . TRP A 1 91 ? 17.434 -9.454 -19.973 1.00 85.62 91 TRP A CA 1
ATOM 751 C C . TRP A 1 91 ? 16.057 -10.063 -19.642 1.00 85.62 91 TRP A C 1
ATOM 753 O O . TRP A 1 91 ? 15.121 -9.333 -19.323 1.00 85.62 91 TRP A O 1
ATOM 763 N N . TRP A 1 92 ? 15.915 -11.393 -19.693 1.00 88.38 92 TRP A N 1
ATOM 764 C CA . TRP A 1 92 ? 14.649 -12.067 -19.382 1.00 88.38 92 TRP A CA 1
ATOM 765 C C . TRP A 1 92 ? 14.281 -11.943 -17.899 1.00 88.38 92 TRP A C 1
ATOM 767 O O . TRP A 1 92 ? 13.098 -11.931 -17.563 1.00 88.38 92 TRP A O 1
ATOM 777 N N . PHE A 1 93 ? 15.280 -11.824 -17.020 1.00 88.44 93 PHE A N 1
ATOM 778 C CA . PHE A 1 93 ? 15.073 -11.608 -15.593 1.00 88.44 93 PHE A CA 1
ATOM 779 C C . PHE A 1 93 ? 14.551 -10.190 -15.345 1.00 88.44 93 PHE A C 1
ATOM 781 O O . PHE A 1 93 ? 13.511 -10.034 -14.715 1.00 88.44 93 PHE A O 1
ATOM 788 N N . HIS A 1 94 ? 15.170 -9.178 -15.958 1.00 88.00 94 HIS A N 1
ATOM 789 C CA . HIS A 1 94 ? 14.698 -7.784 -15.916 1.00 88.00 94 HIS A CA 1
ATOM 790 C C . HIS A 1 94 ? 13.272 -7.620 -16.467 1.00 88.00 94 HIS A C 1
ATOM 792 O O . HIS A 1 94 ? 12.445 -6.889 -15.911 1.00 88.00 94 HIS A O 1
ATOM 798 N N . ALA A 1 95 ? 12.944 -8.341 -17.543 1.00 88.06 95 ALA A N 1
ATOM 799 C CA . ALA A 1 95 ? 11.588 -8.366 -18.089 1.00 88.06 95 ALA A CA 1
ATOM 800 C C . ALA A 1 95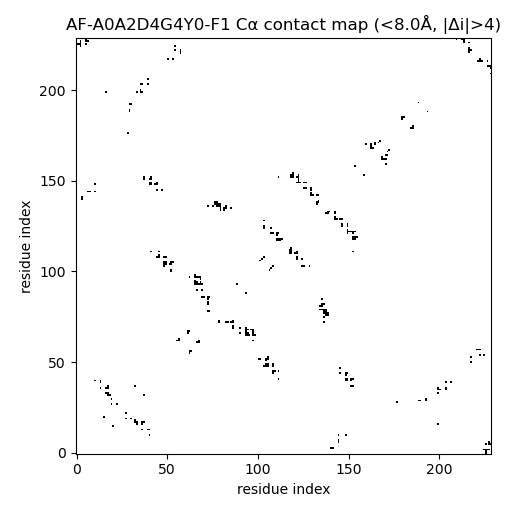 ? 10.588 -8.998 -17.104 1.00 88.06 95 ALA A C 1
ATOM 802 O O . ALA A 1 95 ? 9.494 -8.463 -16.900 1.00 88.06 95 ALA A O 1
ATOM 803 N N . PHE A 1 96 ? 10.974 -10.099 -16.449 1.00 90.38 96 PHE A N 1
ATOM 804 C CA . PHE A 1 96 ? 10.169 -10.734 -15.406 1.00 90.38 96 PHE A CA 1
ATOM 805 C C . PHE A 1 96 ? 9.965 -9.814 -14.196 1.00 90.38 96 PHE A C 1
ATOM 807 O O . PHE A 1 96 ? 8.841 -9.685 -13.719 1.00 90.38 96 PHE A O 1
ATOM 814 N N . GLU A 1 97 ? 11.004 -9.122 -13.729 1.00 87.94 97 GLU A N 1
ATOM 815 C CA . GLU A 1 97 ? 10.894 -8.152 -12.636 1.00 87.94 97 GLU A CA 1
ATOM 816 C C . GLU A 1 97 ? 9.940 -7.014 -12.987 1.00 87.94 97 GLU A C 1
ATOM 818 O O . GLU A 1 97 ? 9.096 -6.633 -12.172 1.00 87.94 97 GLU A O 1
ATOM 823 N N . THR A 1 98 ? 10.025 -6.500 -14.217 1.00 89.56 98 THR A N 1
ATOM 824 C CA . THR A 1 98 ? 9.110 -5.465 -14.703 1.00 89.56 98 THR A CA 1
ATOM 825 C C . THR A 1 98 ? 7.672 -5.982 -14.691 1.00 89.56 98 THR A C 1
ATOM 827 O O . THR A 1 98 ? 6.772 -5.297 -14.204 1.00 89.56 98 THR A O 1
ATOM 830 N N . LEU A 1 99 ? 7.433 -7.206 -15.165 1.00 91.38 99 LEU A N 1
ATOM 831 C CA . LEU A 1 99 ? 6.106 -7.823 -15.156 1.00 91.38 99 LEU A CA 1
ATOM 832 C C . LEU A 1 99 ? 5.584 -8.057 -13.728 1.00 91.38 99 LEU A C 1
ATOM 834 O O . LEU A 1 99 ? 4.420 -7.776 -13.441 1.00 91.38 99 LEU A O 1
ATOM 838 N N . PHE A 1 100 ? 6.441 -8.528 -12.823 1.00 91.69 100 PHE A N 1
ATOM 839 C CA . PHE A 1 100 ? 6.098 -8.748 -11.421 1.00 91.69 100 PHE A CA 1
ATOM 840 C C . PHE A 1 100 ? 5.724 -7.438 -10.718 1.00 91.69 100 PHE A C 1
ATOM 842 O O . PHE A 1 100 ? 4.705 -7.392 -10.031 1.00 91.69 100 PHE A O 1
ATOM 849 N N . ASN A 1 101 ? 6.467 -6.352 -10.962 1.00 91.00 101 ASN A N 1
ATOM 850 C CA . ASN A 1 101 ? 6.108 -5.008 -10.496 1.00 91.00 101 ASN A CA 1
ATOM 851 C C . ASN A 1 101 ? 4.688 -4.627 -10.942 1.00 91.00 101 ASN A C 1
ATOM 853 O O . ASN A 1 101 ? 3.861 -4.260 -10.112 1.00 91.00 101 ASN A O 1
ATOM 857 N N . HIS A 1 102 ? 4.372 -4.785 -12.232 1.00 92.12 102 HIS A N 1
ATOM 858 C CA . HIS A 1 102 ? 3.033 -4.486 -12.746 1.00 92.12 102 HIS A CA 1
ATOM 859 C C . HIS A 1 102 ? 1.953 -5.349 -12.093 1.00 92.12 102 HIS A C 1
ATOM 861 O O . HIS A 1 102 ? 0.884 -4.846 -11.757 1.00 92.12 102 HIS A O 1
ATOM 867 N N . PHE A 1 103 ? 2.216 -6.637 -11.877 1.00 94.00 103 PHE A N 1
ATOM 868 C CA . PHE A 1 103 ? 1.269 -7.524 -11.210 1.00 94.00 103 PHE A CA 1
ATOM 869 C C . PHE A 1 103 ? 0.981 -7.072 -9.769 1.00 94.00 103 PHE A C 1
ATOM 871 O O . PHE A 1 103 ? -0.184 -6.937 -9.383 1.00 94.00 103 PHE A O 1
ATOM 878 N N . ILE A 1 104 ? 2.023 -6.786 -8.986 1.00 93.62 104 ILE A N 1
ATOM 879 C CA . ILE A 1 104 ? 1.882 -6.362 -7.589 1.00 93.62 104 ILE A CA 1
ATOM 880 C C . ILE A 1 104 ? 1.268 -4.959 -7.461 1.00 93.62 104 ILE A C 1
ATOM 882 O O . ILE A 1 104 ? 0.516 -4.696 -6.523 1.00 93.62 104 ILE A O 1
ATOM 886 N N . GLU A 1 105 ? 1.554 -4.050 -8.387 1.00 92.75 105 GLU A N 1
ATOM 887 C CA . GLU A 1 105 ? 1.066 -2.669 -8.314 1.00 92.75 105 GLU A CA 1
ATOM 888 C C . GLU A 1 105 ? -0.324 -2.489 -8.926 1.00 92.75 105 GLU A C 1
ATOM 890 O O . GLU A 1 105 ? -1.069 -1.624 -8.480 1.00 92.75 105 GLU A O 1
ATOM 895 N N . LEU A 1 106 ? -0.711 -3.296 -9.919 1.00 91.94 106 LEU A N 1
ATOM 896 C CA . LEU A 1 106 ? -1.979 -3.114 -10.634 1.00 91.94 106 LEU A CA 1
ATOM 897 C C . LEU A 1 106 ? -3.014 -4.186 -10.331 1.00 91.94 106 LEU A C 1
ATOM 899 O O . LEU A 1 106 ? -4.196 -3.872 -10.309 1.00 91.94 106 LEU A O 1
ATOM 903 N N . VAL A 1 107 ? -2.618 -5.439 -10.106 1.00 94.00 107 VAL A N 1
ATOM 904 C CA . VAL A 1 107 ? -3.578 -6.541 -9.915 1.00 94.00 107 VAL A CA 1
ATOM 905 C C . VAL A 1 107 ? -3.815 -6.801 -8.436 1.00 94.00 107 VAL A C 1
ATOM 907 O O . VAL A 1 107 ? -4.959 -6.839 -7.982 1.00 94.00 107 VAL A O 1
ATOM 910 N N . VAL A 1 108 ? -2.735 -6.941 -7.668 1.00 93.44 108 VAL A N 1
ATOM 911 C CA . VAL A 1 108 ? -2.811 -7.281 -6.244 1.00 93.44 108 VAL A CA 1
ATOM 912 C C . VAL A 1 108 ? -3.661 -6.301 -5.429 1.00 93.44 108 VAL A C 1
ATOM 914 O O . VAL A 1 108 ? -4.436 -6.803 -4.617 1.00 93.44 108 VAL A O 1
ATOM 917 N N . PRO A 1 109 ? -3.656 -4.965 -5.633 1.00 92.44 109 PRO A N 1
ATOM 918 C CA . PRO A 1 109 ? -4.462 -4.050 -4.818 1.00 92.44 109 PRO A CA 1
ATOM 919 C C . PRO A 1 109 ? -5.957 -4.389 -4.803 1.00 92.44 109 PRO A C 1
ATOM 921 O O . PRO A 1 109 ? -6.621 -4.232 -3.780 1.00 92.44 109 PRO A O 1
ATOM 924 N N . PHE A 1 110 ? -6.494 -4.944 -5.893 1.00 92.44 110 PHE A N 1
ATOM 925 C CA . PHE A 1 110 ? -7.898 -5.354 -5.960 1.00 92.44 110 PHE A CA 1
ATOM 926 C C . PHE A 1 110 ? -8.250 -6.492 -4.991 1.00 92.44 110 PHE A C 1
ATOM 928 O O . PHE A 1 110 ? -9.412 -6.640 -4.609 1.00 92.44 110 PHE A O 1
ATOM 935 N N . PHE A 1 111 ? -7.266 -7.259 -4.516 1.00 92.56 111 PHE A N 1
ATOM 936 C CA . PHE A 1 111 ? -7.475 -8.343 -3.554 1.00 92.56 111 PHE A CA 1
ATOM 937 C C . PHE A 1 111 ? -7.989 -7.843 -2.199 1.00 92.56 111 PHE A C 1
ATOM 939 O O . PHE A 1 111 ? -8.625 -8.611 -1.477 1.00 92.56 111 PHE A O 1
ATOM 946 N N . VAL A 1 112 ? -7.799 -6.556 -1.881 1.00 90.19 112 VAL A N 1
ATOM 947 C CA . VAL A 1 112 ? -8.394 -5.902 -0.705 1.00 90.19 112 VAL A CA 1
ATOM 948 C C . VAL A 1 112 ? -9.925 -6.028 -0.700 1.00 90.19 112 VAL A C 1
ATOM 950 O O . VAL A 1 112 ? -10.524 -6.163 0.367 1.00 90.19 112 VAL A O 1
ATOM 953 N N . PHE A 1 113 ? -10.562 -6.045 -1.875 1.00 90.19 113 PHE A N 1
ATOM 954 C CA . PHE A 1 113 ? -12.020 -6.116 -2.015 1.00 90.19 113 PHE A CA 1
ATOM 955 C C . PHE A 1 113 ? -12.565 -7.548 -2.150 1.00 90.19 113 PHE A C 1
ATOM 957 O O . PHE A 1 113 ? -13.764 -7.759 -1.999 1.00 90.19 113 PHE A O 1
ATOM 964 N N . LEU A 1 114 ? -11.706 -8.550 -2.374 1.00 89.62 114 LEU A N 1
ATOM 965 C CA . LEU A 1 114 ? -12.096 -9.946 -2.646 1.00 89.62 114 LEU A CA 1
ATOM 966 C C . LEU A 1 114 ? -12.295 -10.799 -1.372 1.00 89.62 114 LEU A C 1
ATOM 968 O O . LEU A 1 114 ? -12.242 -12.030 -1.406 1.00 89.62 114 LEU A O 1
ATOM 972 N N . GLY A 1 115 ? -12.523 -10.152 -0.228 1.00 88.56 115 GLY A N 1
ATOM 973 C CA . GLY A 1 115 ? -12.805 -10.799 1.053 1.00 88.56 115 GLY A CA 1
ATOM 974 C C . GLY A 1 115 ? -11.572 -11.080 1.918 1.00 88.56 115 GLY A C 1
ATOM 975 O O . GLY A 1 115 ? -10.443 -10.699 1.612 1.00 88.56 115 GLY A O 1
ATOM 976 N N . ARG A 1 116 ? -11.795 -11.755 3.054 1.00 86.12 116 ARG A N 1
ATOM 977 C CA . ARG A 1 116 ? -10.802 -11.893 4.137 1.00 86.12 116 ARG A CA 1
ATOM 978 C C . ARG A 1 116 ? -9.494 -12.558 3.700 1.00 86.12 116 ARG A C 1
ATOM 980 O O . ARG A 1 116 ? -8.422 -12.058 4.020 1.00 86.12 116 ARG A O 1
ATOM 987 N N . ARG A 1 117 ? -9.569 -13.695 2.997 1.00 88.31 117 ARG A N 1
ATOM 988 C CA . ARG A 1 117 ? -8.374 -14.463 2.595 1.00 88.31 117 ARG A CA 1
ATOM 989 C C . ARG A 1 117 ? -7.522 -13.688 1.597 1.00 88.31 117 ARG A C 1
ATOM 991 O O . ARG A 1 117 ? -6.315 -13.592 1.778 1.00 88.31 117 ARG A O 1
ATOM 998 N N . MET A 1 118 ? -8.165 -13.089 0.601 1.00 90.25 118 MET A N 1
ATOM 999 C CA . MET A 1 118 ? -7.483 -12.304 -0.425 1.00 90.25 118 MET A CA 1
ATOM 1000 C C . MET A 1 118 ? -6.875 -11.023 0.152 1.00 90.25 118 MET A C 1
ATOM 1002 O O . MET A 1 118 ? -5.756 -10.678 -0.207 1.00 90.25 118 MET A O 1
ATOM 1006 N N . CYS A 1 119 ? -7.535 -10.381 1.120 1.00 89.25 119 CYS A N 1
ATOM 1007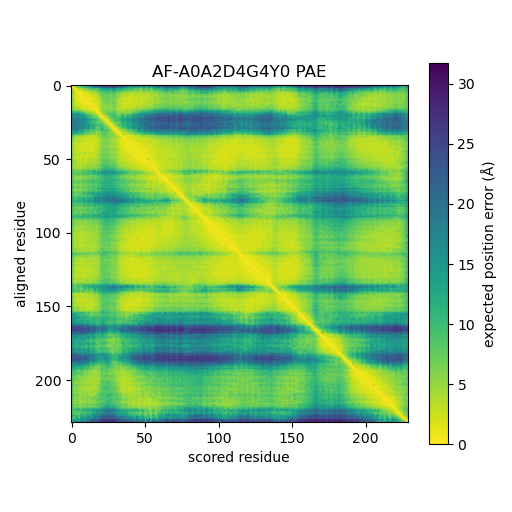 C CA . CYS A 1 119 ? -6.971 -9.234 1.832 1.00 89.25 119 CYS A CA 1
ATOM 1008 C C . CYS A 1 119 ? -5.692 -9.608 2.610 1.00 89.25 119 CYS A C 1
ATOM 1010 O O . CYS A 1 119 ? -4.711 -8.871 2.566 1.00 89.25 119 CYS A O 1
ATOM 1012 N N . MET A 1 120 ? -5.637 -10.789 3.238 1.00 88.88 120 MET A N 1
ATOM 1013 C CA . MET A 1 120 ? -4.394 -11.267 3.863 1.00 88.88 120 MET A CA 1
ATOM 1014 C C . MET A 1 120 ? -3.297 -11.536 2.826 1.00 88.88 120 MET A C 1
ATOM 1016 O O . MET A 1 120 ? -2.158 -11.126 3.027 1.00 88.88 120 MET A O 1
ATOM 1020 N N . VAL A 1 121 ? -3.636 -12.173 1.697 1.00 91.50 121 VAL A N 1
ATOM 1021 C CA . VAL A 1 121 ? -2.687 -12.400 0.592 1.00 91.50 121 VAL A CA 1
ATOM 1022 C C . VAL A 1 121 ? -2.145 -11.072 0.057 1.00 91.50 121 VAL A C 1
ATOM 1024 O O . VAL A 1 121 ? -0.940 -10.953 -0.137 1.00 91.50 121 VAL A O 1
ATOM 1027 N N . HIS A 1 122 ? -2.999 -10.056 -0.104 1.00 93.12 122 HIS A N 1
ATOM 1028 C CA . HIS A 1 122 ? -2.586 -8.694 -0.448 1.00 93.12 122 HIS A CA 1
ATOM 1029 C C . HIS A 1 122 ? -1.551 -8.150 0.538 1.00 93.12 122 HIS A C 1
ATOM 1031 O O . HIS A 1 122 ? -0.491 -7.693 0.119 1.00 93.12 122 HIS A O 1
ATOM 1037 N N . GLY A 1 123 ? -1.839 -8.224 1.843 1.00 91.06 123 GLY A N 1
ATOM 1038 C CA . GLY A 1 123 ? -0.928 -7.749 2.883 1.00 91.06 123 GLY A CA 1
ATOM 1039 C C . GLY A 1 123 ? 0.439 -8.434 2.819 1.00 91.06 123 GLY A C 1
ATOM 1040 O O . GLY A 1 123 ? 1.462 -7.756 2.855 1.00 91.06 123 GLY A O 1
ATOM 1041 N N . VAL A 1 124 ? 0.471 -9.763 2.661 1.00 92.88 124 VAL A 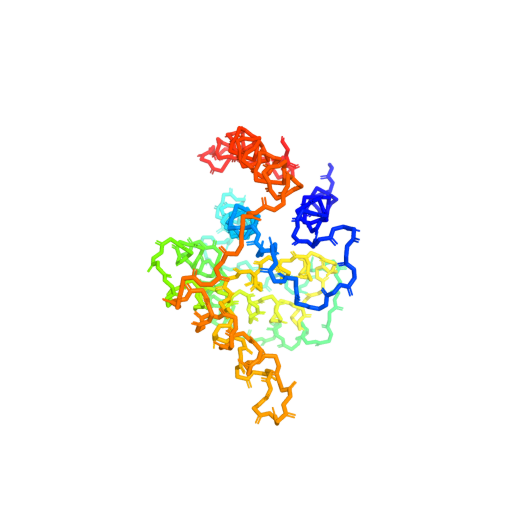N 1
ATOM 1042 C CA . VAL A 1 124 ? 1.728 -10.526 2.553 1.00 92.88 124 VAL A CA 1
ATOM 1043 C C . VAL A 1 124 ? 2.503 -10.137 1.299 1.00 92.88 124 VAL A C 1
ATOM 1045 O O . VAL A 1 124 ? 3.693 -9.843 1.390 1.00 92.88 124 VAL A O 1
ATOM 1048 N N . LEU A 1 125 ? 1.834 -10.117 0.143 1.00 93.75 125 LEU A N 1
ATOM 1049 C CA . LEU A 1 125 ? 2.467 -9.775 -1.127 1.00 93.75 125 LEU A CA 1
ATOM 1050 C C . LEU A 1 125 ? 3.029 -8.352 -1.104 1.00 93.75 125 LEU A C 1
ATOM 1052 O O . LEU A 1 125 ? 4.150 -8.165 -1.567 1.00 93.75 125 LEU A O 1
ATOM 1056 N N . GLN A 1 126 ? 2.320 -7.383 -0.510 1.00 93.25 126 GLN A N 1
ATOM 1057 C CA . GLN A 1 126 ?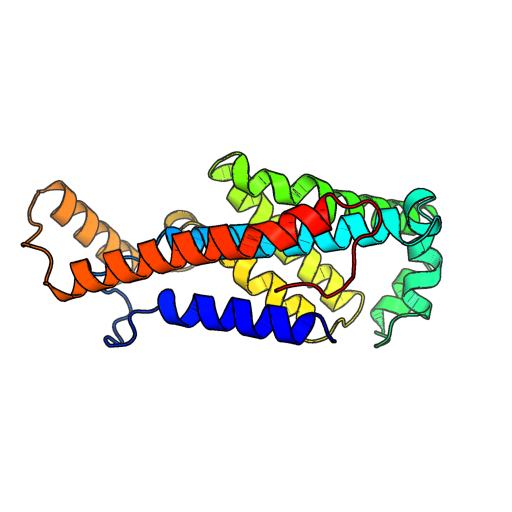 2.837 -6.016 -0.426 1.00 93.25 126 GLN A CA 1
ATOM 1058 C C . GLN A 1 126 ? 3.991 -5.846 0.539 1.00 93.25 126 GLN A C 1
ATOM 1060 O O . GLN A 1 126 ? 4.957 -5.163 0.210 1.00 93.25 126 GLN A O 1
ATOM 1065 N N . ILE A 1 127 ? 3.945 -6.488 1.705 1.00 92.50 127 ILE A N 1
ATOM 1066 C CA . ILE A 1 127 ? 5.082 -6.441 2.626 1.00 92.50 127 ILE A CA 1
ATOM 1067 C C . ILE A 1 127 ? 6.309 -7.071 1.962 1.00 92.50 127 ILE A C 1
ATOM 1069 O O . ILE A 1 127 ? 7.387 -6.483 1.998 1.00 92.50 127 ILE A O 1
ATOM 1073 N N . LEU A 1 128 ? 6.146 -8.228 1.314 1.00 93.25 128 LEU A N 1
ATOM 1074 C CA . LEU A 1 128 ? 7.238 -8.896 0.612 1.00 93.25 128 LEU A CA 1
ATOM 1075 C C . LEU A 1 128 ? 7.795 -8.024 -0.517 1.00 93.25 128 LEU A C 1
ATOM 1077 O O . LEU A 1 128 ? 9.007 -7.852 -0.610 1.00 93.25 128 LEU A O 1
ATOM 1081 N N . PHE A 1 129 ? 6.922 -7.444 -1.339 1.00 92.12 129 PHE A N 1
ATOM 1082 C CA . PHE A 1 129 ? 7.321 -6.555 -2.422 1.00 92.12 129 PHE A CA 1
ATOM 1083 C C . PHE A 1 129 ? 8.100 -5.347 -1.903 1.00 92.12 129 PHE A C 1
ATOM 1085 O O . PHE A 1 129 ? 9.179 -5.051 -2.408 1.00 92.12 129 PHE A O 1
ATOM 1092 N N . GLN A 1 130 ? 7.634 -4.711 -0.829 1.00 91.62 130 GLN A N 1
ATOM 1093 C CA . GLN A 1 130 ? 8.327 -3.561 -0.267 1.00 91.62 130 GLN A CA 1
ATOM 1094 C C . GLN A 1 130 ? 9.677 -3.921 0.359 1.00 91.62 130 GLN A C 1
ATOM 1096 O O . GLN A 1 130 ? 10.622 -3.139 0.268 1.00 91.62 130 GLN A O 1
ATOM 1101 N N . VAL A 1 131 ? 9.799 -5.108 0.960 1.00 89.69 131 VAL A N 1
ATOM 1102 C CA . VAL A 1 131 ? 11.078 -5.631 1.461 1.00 89.69 131 VAL A CA 1
ATOM 1103 C C . VAL A 1 131 ? 12.044 -5.908 0.308 1.00 89.69 131 VAL A C 1
ATOM 1105 O O . VAL A 1 131 ? 13.208 -5.520 0.392 1.00 89.69 131 VAL A O 1
ATOM 1108 N N . LEU A 1 132 ? 11.573 -6.512 -0.788 1.00 87.62 132 LEU A N 1
ATOM 1109 C CA . LEU A 1 132 ? 12.378 -6.711 -1.997 1.00 87.62 132 LEU A CA 1
ATOM 1110 C C . LEU A 1 132 ? 12.837 -5.376 -2.585 1.00 87.62 132 LEU A C 1
ATOM 1112 O O . LEU A 1 132 ? 14.004 -5.244 -2.948 1.00 87.62 132 LEU A O 1
ATOM 1116 N N . LEU A 1 133 ? 11.965 -4.363 -2.609 1.00 86.50 133 LEU A N 1
ATOM 1117 C CA . LEU A 1 133 ? 12.351 -3.010 -2.995 1.00 86.50 133 LEU A CA 1
ATOM 1118 C C . LEU A 1 133 ? 13.454 -2.480 -2.078 1.00 86.50 133 LEU A C 1
ATOM 1120 O O . LEU A 1 133 ? 14.494 -2.119 -2.595 1.00 86.50 133 LEU A O 1
ATOM 1124 N N . ILE A 1 134 ? 13.319 -2.538 -0.747 1.00 86.38 134 ILE A N 1
ATOM 1125 C CA . ILE A 1 134 ? 14.373 -2.093 0.192 1.00 86.38 134 ILE A CA 1
ATOM 1126 C C . ILE A 1 134 ? 15.720 -2.790 -0.066 1.00 86.38 134 ILE A C 1
ATOM 1128 O O . ILE A 1 134 ? 16.764 -2.135 -0.050 1.00 86.38 134 ILE A O 1
ATOM 1132 N N . ILE A 1 135 ? 15.707 -4.107 -0.296 1.00 82.44 135 ILE A N 1
ATOM 1133 C CA . ILE A 1 135 ? 16.922 -4.893 -0.563 1.00 82.44 135 ILE A CA 1
ATOM 1134 C C . ILE A 1 135 ? 17.532 -4.515 -1.914 1.00 82.44 135 ILE A C 1
ATOM 1136 O O . ILE A 1 135 ? 18.754 -4.468 -2.038 1.00 82.44 135 ILE A O 1
ATOM 1140 N N . SER A 1 136 ? 16.695 -4.255 -2.918 1.00 77.19 136 SER A N 1
ATOM 1141 C CA . SER A 1 136 ? 17.128 -3.985 -4.288 1.00 77.19 136 SER A CA 1
ATOM 1142 C C . SER A 1 136 ? 17.515 -2.532 -4.556 1.00 77.19 136 SER A C 1
ATOM 1144 O O . SER A 1 136 ? 18.382 -2.284 -5.391 1.00 77.19 136 SER A O 1
ATOM 1146 N N . GLY A 1 137 ? 16.931 -1.590 -3.818 1.00 72.00 137 GLY A N 1
ATOM 1147 C CA . GLY A 1 137 ? 17.116 -0.155 -3.981 1.00 72.00 137 GLY A CA 1
ATOM 1148 C C . GLY A 1 137 ? 16.472 0.647 -2.848 1.00 72.00 137 GLY A C 1
ATOM 1149 O O . GLY A 1 137 ? 15.349 0.399 -2.411 1.00 72.00 137 GLY A O 1
ATOM 1150 N N . ASN A 1 138 ? 17.168 1.658 -2.334 1.00 71.38 138 ASN A N 1
ATOM 1151 C CA . ASN A 1 138 ? 16.671 2.391 -1.174 1.00 71.38 138 ASN A CA 1
ATOM 1152 C C . ASN A 1 138 ? 15.831 3.613 -1.591 1.00 71.38 138 ASN A C 1
ATOM 1154 O O . ASN A 1 138 ? 16.360 4.703 -1.792 1.00 71.38 138 ASN A O 1
ATOM 1158 N N . LEU A 1 139 ? 14.501 3.455 -1.640 1.00 71.19 139 LEU A N 1
ATOM 1159 C CA . LEU A 1 139 ? 13.535 4.567 -1.765 1.00 71.19 139 LEU A CA 1
ATOM 1160 C C . LEU A 1 139 ? 13.319 5.322 -0.433 1.00 71.19 139 LEU A C 1
ATOM 1162 O O . LEU A 1 139 ? 12.341 6.055 -0.262 1.00 71.19 139 LEU A O 1
ATOM 1166 N N . SER A 1 140 ? 14.230 5.139 0.526 1.00 73.19 140 SER A N 1
ATOM 1167 C CA . SER A 1 140 ? 14.200 5.718 1.864 1.00 73.19 140 SER A CA 1
ATOM 1168 C C . SER A 1 140 ? 12.888 5.382 2.587 1.00 73.19 140 SER A C 1
ATOM 1170 O O . SER A 1 140 ? 12.481 4.222 2.689 1.00 73.19 140 SER A O 1
ATOM 1172 N N . PHE A 1 141 ? 12.213 6.394 3.116 1.00 76.75 141 PHE A N 1
ATOM 1173 C CA . PHE A 1 141 ? 11.075 6.259 4.013 1.00 76.75 141 PHE A CA 1
ATOM 1174 C C . PHE A 1 141 ? 9.777 5.772 3.342 1.00 76.75 141 PHE A C 1
ATOM 1176 O O . PHE A 1 141 ? 8.901 5.235 4.019 1.00 76.75 141 PHE A O 1
ATOM 1183 N N . LEU A 1 142 ? 9.651 5.901 2.017 1.00 81.62 142 LEU A N 1
ATOM 1184 C CA . LEU A 1 142 ? 8.426 5.550 1.284 1.00 81.62 142 LEU A CA 1
ATOM 1185 C C . LEU A 1 142 ? 8.097 4.057 1.396 1.00 81.62 142 LEU A C 1
ATOM 1187 O O . LEU A 1 142 ? 6.938 3.676 1.572 1.00 81.62 142 LEU A O 1
ATOM 1191 N N . ASN A 1 143 ? 9.132 3.215 1.375 1.00 86.44 143 ASN A N 1
ATOM 1192 C CA . ASN A 1 143 ? 8.980 1.778 1.552 1.00 86.44 143 ASN A CA 1
ATOM 1193 C C . ASN A 1 143 ? 8.355 1.452 2.913 1.00 86.44 143 ASN A C 1
ATOM 1195 O O . ASN A 1 143 ? 7.326 0.785 3.002 1.00 86.44 143 ASN A O 1
ATOM 1199 N N . TRP A 1 144 ? 8.901 2.021 3.981 1.00 86.00 144 TRP A N 1
ATOM 1200 C CA . TRP A 1 144 ? 8.385 1.822 5.332 1.00 86.00 144 TRP A CA 1
ATOM 1201 C C . TRP A 1 144 ? 6.951 2.335 5.497 1.00 86.00 144 TRP A C 1
ATOM 1203 O O . TRP A 1 144 ? 6.110 1.638 6.067 1.00 86.00 144 TRP A O 1
ATOM 1213 N N . LEU A 1 145 ? 6.632 3.498 4.924 1.00 85.31 145 LEU A N 1
ATOM 1214 C CA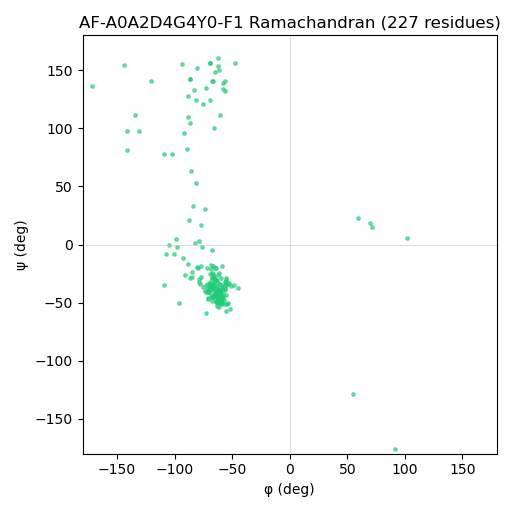 . LEU A 1 145 ? 5.277 4.055 4.952 1.00 85.31 145 LEU A CA 1
ATOM 1215 C C . LEU A 1 145 ? 4.242 3.245 4.174 1.00 85.31 145 LEU A C 1
ATOM 1217 O O . LEU A 1 145 ? 3.049 3.417 4.407 1.00 85.31 145 LEU A O 1
ATOM 1221 N N . THR A 1 146 ? 4.666 2.379 3.258 1.00 86.38 146 THR A N 1
ATOM 1222 C CA . THR A 1 146 ? 3.762 1.513 2.484 1.00 86.38 146 THR A CA 1
ATOM 1223 C C . THR A 1 146 ? 3.555 0.160 3.181 1.00 86.38 146 THR A C 1
ATOM 1225 O O . THR A 1 146 ? 2.484 -0.446 3.087 1.00 86.38 146 THR A O 1
ATOM 1228 N N . ILE A 1 147 ? 4.526 -0.272 3.994 1.00 88.81 147 ILE A N 1
ATOM 1229 C CA . ILE A 1 147 ? 4.402 -1.452 4.866 1.00 88.81 147 ILE A CA 1
ATOM 1230 C C . ILE A 1 147 ? 3.352 -1.217 5.961 1.00 88.81 147 ILE A C 1
ATOM 1232 O O . ILE A 1 147 ? 2.508 -2.080 6.186 1.00 88.81 147 ILE A O 1
ATOM 1236 N N . VAL A 1 148 ? 3.355 -0.049 6.614 1.00 88.44 148 VAL A N 1
ATOM 1237 C CA . VAL A 1 148 ? 2.428 0.275 7.720 1.00 88.44 148 VAL A CA 1
ATOM 1238 C C . VAL A 1 148 ? 0.945 0.030 7.375 1.00 88.44 148 VAL A C 1
ATOM 1240 O O . VAL A 1 148 ? 0.303 -0.750 8.081 1.00 88.44 148 VAL A O 1
ATOM 1243 N N . PRO A 1 149 ? 0.368 0.609 6.304 1.00 87.12 149 PRO A N 1
ATOM 1244 C CA . PRO A 1 149 ? -1.027 0.360 5.942 1.00 87.12 149 PRO A CA 1
ATOM 1245 C C . PRO A 1 149 ? -1.272 -1.083 5.472 1.00 87.12 149 PRO A C 1
ATOM 1247 O O . PRO A 1 149 ? -2.384 -1.591 5.618 1.00 87.12 149 PRO A O 1
ATOM 1250 N N . SER A 1 150 ? -0.247 -1.783 4.970 1.00 87.25 150 SER A N 1
ATOM 1251 C CA . SER A 1 150 ? -0.352 -3.201 4.596 1.00 87.25 150 SER A CA 1
ATOM 1252 C C . SER A 1 150 ? -0.593 -4.104 5.812 1.00 87.25 150 SER A C 1
ATOM 1254 O O . SER A 1 150 ? -1.284 -5.115 5.696 1.00 87.25 150 SER A O 1
ATOM 1256 N N . ILE A 1 151 ? -0.120 -3.709 7.001 1.00 86.69 151 ILE A N 1
ATOM 1257 C CA . ILE A 1 151 ? -0.381 -4.437 8.254 1.00 86.69 151 ILE A CA 1
ATOM 1258 C C . ILE A 1 151 ? -1.880 -4.417 8.609 1.00 86.69 151 ILE A C 1
ATOM 1260 O O . ILE A 1 151 ? -2.403 -5.406 9.116 1.00 86.69 151 ILE A O 1
ATOM 1264 N N . ALA A 1 152 ? -2.617 -3.358 8.249 1.00 85.69 152 ALA A N 1
ATOM 1265 C CA . ALA A 1 152 ? -4.067 -3.261 8.476 1.00 85.69 152 ALA A CA 1
ATOM 1266 C C . ALA A 1 152 ? -4.905 -4.257 7.634 1.00 85.69 152 ALA A C 1
ATOM 1268 O O . ALA A 1 152 ? -6.134 -4.345 7.772 1.00 85.69 152 ALA A O 1
ATOM 1269 N N . CYS A 1 153 ? -4.264 -5.014 6.739 1.00 84.00 153 CYS A N 1
ATOM 1270 C CA . CYS A 1 153 ? -4.897 -6.101 5.994 1.00 84.00 153 CYS A CA 1
ATOM 1271 C C . CYS A 1 153 ? -4.999 -7.406 6.803 1.00 84.00 153 CYS A C 1
ATOM 1273 O O . CYS A 1 153 ? -5.817 -8.263 6.467 1.00 84.00 153 CYS A O 1
ATOM 1275 N N . PHE A 1 154 ? -4.208 -7.560 7.868 1.00 84.06 154 PHE A N 1
ATOM 1276 C CA . PHE A 1 154 ? -4.251 -8.739 8.729 1.00 84.06 154 PHE A CA 1
ATOM 1277 C C . PHE A 1 154 ? -5.314 -8.586 9.818 1.00 84.06 154 PHE A C 1
ATOM 1279 O O . PHE A 1 154 ? -5.541 -7.500 10.342 1.00 84.06 154 PHE A O 1
ATOM 1286 N N . ASP A 1 155 ? -5.989 -9.691 10.126 1.00 78.69 155 ASP A N 1
ATOM 1287 C CA . ASP A 1 155 ? -6.989 -9.769 11.192 1.00 78.69 155 ASP A CA 1
ATOM 1288 C C . ASP A 1 155 ? -6.342 -10.244 12.501 1.00 78.69 155 ASP A C 1
ATOM 1290 O O . ASP A 1 155 ? -5.353 -10.987 12.467 1.00 78.69 155 ASP A O 1
ATOM 1294 N N . ASP A 1 156 ? -6.932 -9.904 13.646 1.00 71.69 156 ASP A N 1
ATOM 1295 C CA . ASP A 1 156 ? -6.398 -10.256 14.970 1.00 71.69 156 ASP A CA 1
ATOM 1296 C C . ASP A 1 156 ? -6.193 -11.771 15.109 1.00 71.69 156 ASP A C 1
ATOM 1298 O O . ASP A 1 156 ? -5.175 -12.226 15.623 1.00 71.69 156 ASP A O 1
ATOM 1302 N N . ALA A 1 157 ? -7.101 -12.578 14.551 1.00 69.06 157 ALA A N 1
ATOM 1303 C CA . ALA A 1 157 ? -6.975 -14.037 14.559 1.00 69.06 157 ALA A CA 1
ATOM 1304 C C . ALA A 1 157 ? -5.809 -14.560 13.696 1.00 69.06 157 ALA A C 1
ATOM 1306 O O . ALA A 1 157 ? -5.244 -15.606 13.999 1.00 69.06 157 ALA A O 1
ATOM 1307 N N . SER A 1 158 ? -5.434 -13.846 12.628 1.00 71.31 158 SER A N 1
ATOM 1308 C CA . SER A 1 158 ? -4.266 -14.208 11.811 1.00 71.31 158 SER A CA 1
ATOM 1309 C C . SER A 1 158 ? -2.949 -13.797 12.469 1.00 71.31 158 SER A C 1
ATOM 1311 O O . SER A 1 158 ? -1.963 -14.523 12.376 1.00 71.31 158 SER A O 1
ATOM 1313 N N . LEU A 1 159 ? -2.948 -12.674 13.194 1.00 69.31 159 LEU A N 1
ATOM 1314 C CA . LEU A 1 159 ? -1.792 -12.211 13.961 1.00 69.31 159 LEU A CA 1
ATOM 1315 C C . LEU A 1 159 ? -1.646 -12.933 15.307 1.00 69.31 159 LEU A C 1
ATOM 1317 O O . LEU A 1 159 ? -0.548 -12.991 15.855 1.00 69.31 159 LEU A O 1
ATOM 1321 N N . GLY A 1 160 ? -2.719 -13.545 15.815 1.00 65.50 160 GLY A N 1
ATOM 1322 C CA . GLY A 1 160 ? -2.740 -14.296 17.071 1.00 65.50 160 GLY A CA 1
ATOM 1323 C C . GLY A 1 160 ? -1.757 -15.469 17.126 1.00 65.50 160 GLY A C 1
ATOM 1324 O O . GLY A 1 160 ? -1.399 -15.895 18.220 1.00 65.50 160 GLY A O 1
ATOM 1325 N N . ILE A 1 161 ? -1.266 -15.948 15.974 1.00 68.38 161 ILE A N 1
ATOM 1326 C CA . ILE A 1 161 ? -0.195 -16.955 15.882 1.00 68.38 161 ILE A CA 1
ATOM 1327 C C . ILE A 1 161 ? 1.142 -16.392 16.398 1.00 68.38 161 ILE A C 1
ATOM 1329 O O . ILE A 1 161 ? 1.905 -17.112 17.039 1.00 68.38 161 ILE A O 1
ATOM 1333 N N . PHE A 1 162 ? 1.417 -15.103 16.168 1.00 68.81 162 PHE A N 1
ATOM 1334 C CA . PHE A 1 162 ? 2.642 -14.439 16.631 1.00 68.81 162 PHE A CA 1
ATOM 1335 C C . PHE A 1 162 ? 2.579 -14.069 18.118 1.00 68.81 162 PHE A C 1
ATOM 1337 O O . PHE A 1 162 ? 3.597 -14.067 18.809 1.00 68.81 162 PHE A O 1
ATOM 1344 N N . PHE A 1 163 ? 1.380 -13.796 18.638 1.00 65.44 163 PHE A N 1
ATOM 1345 C CA . PHE A 1 163 ? 1.150 -13.523 20.055 1.00 65.44 163 PHE A CA 1
ATOM 1346 C C . PHE A 1 163 ? 0.859 -14.842 20.789 1.00 65.44 163 PHE A C 1
ATOM 1348 O O . PHE A 1 163 ? -0.290 -15.220 20.993 1.00 65.44 163 PHE A O 1
ATOM 1355 N N . GLY A 1 164 ? 1.924 -15.570 21.143 1.00 57.66 164 GLY A N 1
ATOM 1356 C CA . GLY A 1 164 ? 1.880 -16.962 21.612 1.00 57.66 164 GLY A CA 1
ATOM 1357 C C . GLY A 1 164 ? 0.844 -17.307 22.698 1.00 57.66 164 GLY A C 1
ATOM 1358 O O . GLY A 1 164 ? 0.411 -16.474 23.492 1.00 57.66 164 GLY A O 1
ATOM 1359 N N . SER A 1 165 ? 0.475 -18.589 22.767 1.00 56.56 165 SER A N 1
ATOM 1360 C CA . SER A 1 165 ? -0.538 -19.158 23.674 1.00 56.56 165 SER A CA 1
ATOM 1361 C C . SER A 1 165 ? -0.003 -19.437 25.092 1.00 56.56 165 SER A C 1
ATOM 1363 O O . SER A 1 165 ? -0.111 -20.551 25.603 1.00 56.56 165 SER A O 1
ATOM 1365 N N . SER A 1 166 ? 0.609 -18.446 25.742 1.00 56.72 166 SER A N 1
ATOM 1366 C CA . SER A 1 166 ? 1.006 -18.583 27.153 1.00 56.72 166 SER A CA 1
ATOM 1367 C C . SER A 1 166 ? -0.180 -18.335 28.098 1.00 56.72 166 SER A C 1
ATOM 1369 O O . SER A 1 166 ? -1.101 -17.586 27.760 1.00 56.72 166 SER A O 1
ATOM 1371 N N . LYS A 1 167 ? -0.180 -18.937 29.296 1.00 44.38 167 LYS A N 1
ATOM 1372 C CA . LYS A 1 167 ? -1.172 -18.640 30.350 1.00 44.38 167 LYS A CA 1
ATOM 1373 C C . LYS A 1 167 ? -1.061 -17.151 30.719 1.00 44.38 167 LYS A C 1
ATOM 1375 O O . LYS A 1 167 ? -0.044 -16.735 31.260 1.00 44.38 167 LYS A O 1
ATOM 1380 N N . GLY A 1 168 ? -2.084 -16.356 30.392 1.00 57.22 168 GLY A N 1
ATOM 1381 C CA . GLY A 1 168 ? -2.064 -14.885 30.498 1.00 57.22 168 GLY A CA 1
ATOM 1382 C C . GLY A 1 168 ? -1.851 -14.146 29.168 1.00 57.22 168 GLY A C 1
ATOM 1383 O O . GLY A 1 168 ? -1.717 -12.927 29.156 1.00 57.22 168 GLY A O 1
ATOM 1384 N N . SER A 1 169 ? -1.820 -14.864 28.042 1.00 65.19 169 SER A N 1
ATOM 1385 C CA . SER A 1 169 ? -1.731 -14.283 26.700 1.00 65.19 169 SER A CA 1
ATOM 1386 C C . SER A 1 169 ? -2.970 -13.456 26.346 1.00 65.19 169 SER A C 1
ATOM 1388 O O . SER A 1 169 ? -4.094 -13.796 26.733 1.00 65.19 169 SER A O 1
ATOM 1390 N N . LEU A 1 170 ? -2.766 -12.412 25.535 1.00 67.19 170 LEU A N 1
ATOM 1391 C CA . LEU A 1 170 ? -3.814 -11.581 24.929 1.00 67.19 170 LEU A CA 1
ATOM 1392 C C . LEU A 1 170 ? -4.961 -12.421 24.350 1.00 67.19 170 LEU A C 1
ATOM 1394 O O . LEU A 1 170 ? -6.121 -12.071 24.547 1.00 67.19 170 LEU A O 1
ATOM 1398 N N . ASN A 1 171 ? -4.658 -13.576 23.749 1.00 69.31 171 ASN A N 1
ATOM 1399 C CA . ASN A 1 171 ? -5.661 -14.483 23.183 1.00 69.31 171 ASN A CA 1
ATOM 1400 C C . ASN A 1 171 ? -6.660 -14.996 24.236 1.00 69.31 171 ASN A C 1
ATOM 1402 O O . ASN A 1 171 ? -7.862 -15.029 23.985 1.00 69.31 171 ASN A O 1
ATOM 1406 N N . THR A 1 172 ? -6.196 -15.334 25.446 1.00 69.19 172 THR A N 1
ATOM 1407 C CA . THR A 1 172 ? -7.090 -15.770 26.536 1.00 69.19 172 THR A CA 1
ATOM 1408 C C . THR A 1 172 ? -7.969 -14.638 27.066 1.00 69.19 172 THR A C 1
ATOM 1410 O O . THR A 1 172 ? -9.112 -14.875 27.455 1.00 69.19 172 THR A O 1
ATOM 1413 N N . HIS A 1 173 ? -7.477 -13.397 27.046 1.00 72.94 173 HIS A N 1
ATOM 1414 C CA . HIS A 1 173 ? -8.273 -12.226 27.411 1.00 72.94 173 HIS A CA 1
ATOM 1415 C C . HIS A 1 173 ? -9.308 -11.867 26.341 1.00 72.94 173 HIS A C 1
ATOM 1417 O O . HIS A 1 173 ? -10.449 -11.588 26.697 1.00 72.94 173 HIS A O 1
ATOM 1423 N N . ILE A 1 174 ? -8.951 -11.939 25.055 1.00 75.19 174 ILE A N 1
ATOM 1424 C CA . ILE A 1 174 ? -9.877 -11.711 23.934 1.00 75.19 174 ILE A CA 1
ATOM 1425 C C . ILE A 1 174 ? -11.005 -12.746 23.951 1.00 75.19 174 ILE A C 1
ATOM 1427 O O . ILE A 1 174 ? -12.171 -12.367 23.905 1.00 75.19 174 ILE A O 1
ATOM 1431 N N . LEU A 1 175 ? -10.677 -14.034 24.109 1.00 76.56 175 LEU A N 1
ATOM 1432 C CA . LEU A 1 175 ? -11.680 -15.098 24.217 1.00 76.56 175 LEU A CA 1
ATOM 1433 C C . LEU A 1 175 ? -12.631 -14.857 25.392 1.00 76.56 175 LEU A C 1
ATOM 1435 O O . LEU A 1 175 ? -13.839 -14.996 25.234 1.00 76.56 175 LEU A O 1
ATOM 1439 N N . LYS A 1 176 ? -12.109 -14.431 26.551 1.00 78.56 176 LYS A N 1
ATOM 1440 C CA . LYS A 1 176 ? -12.939 -14.102 27.716 1.00 78.56 176 LYS A CA 1
ATOM 1441 C C . LYS A 1 176 ? -13.902 -12.946 27.424 1.00 78.56 176 LYS A C 1
ATOM 1443 O O . LYS A 1 176 ? -15.081 -13.053 27.750 1.00 78.56 176 LYS A O 1
ATOM 1448 N N . ILE A 1 177 ? -13.426 -11.879 26.777 1.00 75.81 177 ILE A N 1
ATOM 1449 C CA . ILE A 1 177 ? -14.266 -10.744 26.357 1.00 75.81 177 ILE A CA 1
ATOM 1450 C C . ILE A 1 177 ? -15.369 -11.219 25.410 1.00 75.81 177 ILE A C 1
ATOM 1452 O O . ILE A 1 177 ? -16.538 -10.962 25.674 1.00 75.81 177 ILE A O 1
ATOM 1456 N N . GLN A 1 178 ? -15.016 -11.981 24.373 1.00 79.25 178 GLN A N 1
ATOM 1457 C CA . GLN A 1 178 ? -15.972 -12.511 23.398 1.00 79.25 178 GLN A CA 1
ATOM 1458 C C . GLN A 1 178 ? -17.016 -13.426 24.050 1.00 79.25 178 GLN A C 1
ATOM 1460 O O . GLN A 1 178 ? -18.196 -13.344 23.724 1.00 79.25 178 GLN A O 1
ATOM 1465 N N . THR A 1 179 ? -16.617 -14.274 25.005 1.00 79.38 179 THR A N 1
ATOM 1466 C CA . THR A 1 179 ? -17.567 -15.118 25.747 1.00 79.38 179 THR A CA 1
ATOM 1467 C C . THR A 1 179 ? -18.487 -14.313 26.661 1.00 79.38 179 THR A C 1
ATOM 1469 O O . THR A 1 179 ? -19.652 -14.666 26.810 1.00 79.38 179 THR A O 1
ATOM 1472 N N . GLU A 1 180 ? -17.999 -13.226 27.266 1.00 79.19 180 GLU A N 1
ATOM 1473 C CA . GLU A 1 180 ? -18.815 -12.335 28.098 1.00 79.19 180 GLU A CA 1
ATOM 1474 C C . GLU A 1 180 ? -19.796 -11.507 27.250 1.00 79.19 180 GLU A C 1
ATOM 1476 O O . GLU A 1 180 ? -20.946 -11.330 27.660 1.00 79.19 180 GLU A O 1
ATOM 1481 N N . GLU A 1 181 ? -19.382 -11.073 26.055 1.00 76.06 181 GLU A N 1
ATOM 1482 C CA . GLU A 1 181 ? -20.250 -10.442 25.054 1.00 76.06 181 GLU A CA 1
ATOM 1483 C C . GLU A 1 181 ? -21.324 -11.410 24.543 1.00 76.06 181 GLU A C 1
ATOM 1485 O O . GLU A 1 181 ? -22.507 -11.072 24.554 1.00 76.06 181 GLU A O 1
ATOM 1490 N N . ALA A 1 182 ? -20.943 -12.636 24.167 1.00 75.62 182 ALA A N 1
ATOM 1491 C CA . ALA A 1 182 ? -21.874 -13.673 23.717 1.00 75.62 182 ALA A CA 1
ATOM 1492 C C . ALA A 1 182 ? -22.866 -14.093 24.816 1.00 75.62 182 ALA A C 1
ATOM 1494 O O . ALA A 1 182 ? -24.006 -14.444 24.524 1.00 75.62 182 ALA A O 1
ATOM 1495 N N . ALA A 1 183 ? -22.456 -14.014 26.085 1.00 78.81 183 ALA A N 1
ATOM 1496 C CA . ALA A 1 183 ? -23.317 -14.239 27.243 1.00 78.81 183 ALA A CA 1
ATOM 1497 C C . ALA A 1 183 ? -24.217 -13.034 27.591 1.00 78.81 183 ALA A C 1
ATOM 1499 O O . ALA A 1 183 ? -24.910 -13.073 28.607 1.00 78.81 183 ALA A O 1
ATOM 1500 N N . GLY A 1 184 ? -24.191 -11.952 26.800 1.00 70.94 184 GLY A N 1
ATOM 1501 C CA . GLY A 1 184 ? -25.033 -10.770 26.996 1.00 70.94 184 GLY A CA 1
ATOM 1502 C C . GLY A 1 184 ? -24.655 -9.912 28.207 1.00 70.94 184 GLY A C 1
ATOM 1503 O O . GLY A 1 184 ? -25.436 -9.057 28.615 1.00 70.94 184 GLY A O 1
ATOM 1504 N N . LYS A 1 185 ? -23.463 -10.095 28.793 1.00 66.44 185 LYS A N 1
ATOM 1505 C CA . LYS A 1 185 ? -22.987 -9.337 29.969 1.00 66.44 185 LYS A CA 1
ATOM 1506 C C . LYS A 1 185 ? -22.361 -7.989 29.592 1.00 66.44 185 LYS A C 1
ATOM 1508 O O . LYS A 1 185 ? -21.411 -7.539 30.234 1.00 66.44 185 LYS A O 1
ATOM 1513 N N . VAL A 1 186 ? -22.863 -7.346 28.540 1.00 66.44 186 VAL A N 1
ATOM 1514 C CA . VAL A 1 186 ? -22.362 -6.048 28.077 1.00 66.44 186 VAL A CA 1
ATOM 1515 C C . VAL A 1 186 ? -23.127 -4.953 28.814 1.00 66.44 186 VAL A C 1
ATOM 1517 O O . VAL A 1 186 ? -24.321 -4.763 28.597 1.00 66.44 186 VAL A O 1
ATOM 1520 N N . GLY A 1 187 ? -22.449 -4.250 29.723 1.00 66.69 187 GLY A N 1
ATOM 1521 C CA . GLY A 1 187 ? -23.005 -3.048 30.346 1.00 66.69 187 GLY A CA 1
ATOM 1522 C C . GLY A 1 187 ? -23.271 -1.949 29.303 1.00 66.69 187 GLY A C 1
ATOM 1523 O O . GLY A 1 187 ? -22.695 -1.987 28.213 1.00 66.69 187 GLY A O 1
ATOM 1524 N N . PRO A 1 188 ? -24.126 -0.955 29.601 1.00 66.44 188 PRO A N 1
ATOM 1525 C CA . PRO A 1 188 ? -24.366 0.155 28.685 1.00 66.44 188 PRO A CA 1
ATOM 1526 C C . PRO A 1 188 ? -23.047 0.852 28.332 1.00 66.44 188 PRO A C 1
ATOM 1528 O O . PRO A 1 188 ? -22.236 1.155 29.210 1.00 66.44 188 PRO A O 1
ATOM 1531 N N . LEU A 1 189 ? -22.831 1.095 27.036 1.00 66.94 189 LEU A N 1
ATOM 1532 C CA . LEU A 1 189 ? -21.625 1.765 26.555 1.00 66.94 189 LEU A CA 1
ATOM 1533 C C . LEU A 1 189 ? -21.502 3.154 27.207 1.00 66.94 189 LEU A C 1
ATOM 1535 O O . LEU A 1 189 ? -22.484 3.904 27.223 1.00 66.94 189 LEU A O 1
ATOM 1539 N N . PRO A 1 190 ? -20.317 3.536 27.711 1.00 74.06 190 PRO A N 1
ATOM 1540 C CA . PRO A 1 190 ? -20.116 4.861 28.279 1.00 74.06 190 PRO A CA 1
ATOM 1541 C C . PRO A 1 190 ? -20.347 5.945 27.216 1.00 74.06 190 PRO A C 1
ATOM 1543 O O . PRO A 1 190 ? -20.073 5.741 26.032 1.00 74.06 190 PRO A O 1
ATOM 1546 N N . TYR A 1 191 ? -20.804 7.130 27.635 1.00 75.00 191 TYR A N 1
ATOM 1547 C CA . TYR A 1 191 ? -21.093 8.266 26.741 1.00 75.00 191 TYR A CA 1
ATOM 1548 C C . TYR A 1 191 ? -19.926 8.600 25.787 1.00 75.00 191 TYR A C 1
ATOM 1550 O O . TYR A 1 191 ? -20.131 8.888 24.607 1.00 75.00 191 TYR A O 1
ATOM 1558 N N . GLY A 1 192 ? -18.682 8.444 26.257 1.00 74.94 192 GLY A N 1
ATOM 1559 C CA . GLY A 1 192 ? -17.475 8.617 25.443 1.00 74.94 192 GLY A CA 1
ATOM 1560 C C . GLY A 1 192 ? -17.371 7.675 24.232 1.00 74.94 192 GLY A C 1
ATOM 1561 O O . GLY A 1 192 ? -16.813 8.066 23.206 1.00 74.94 192 GLY A O 1
ATOM 1562 N N . SER A 1 193 ? -17.950 6.471 24.288 1.00 73.94 193 SER A N 1
ATOM 1563 C CA . SER A 1 193 ? -17.970 5.536 23.154 1.00 73.94 193 SER A CA 1
ATOM 1564 C C . SER A 1 193 ? -18.907 6.005 22.037 1.00 73.94 193 SER A C 1
ATOM 1566 O O . SER A 1 193 ? -18.584 5.832 20.860 1.00 73.94 193 SER A O 1
ATOM 1568 N N . TYR A 1 194 ? -20.021 6.666 22.374 1.00 77.38 194 TYR A N 1
ATOM 1569 C CA . TYR A 1 194 ? -20.920 7.266 21.382 1.00 77.38 194 TYR A CA 1
ATOM 1570 C C . TYR A 1 194 ? -20.269 8.454 20.671 1.00 77.38 194 TYR A C 1
ATOM 1572 O O . TYR A 1 194 ? -20.303 8.513 19.442 1.00 77.38 194 TYR A O 1
ATOM 1580 N N . ILE A 1 195 ? -19.598 9.341 21.418 1.00 80.69 195 ILE A N 1
ATOM 1581 C CA . ILE A 1 195 ? -18.825 10.453 20.840 1.00 80.69 195 ILE A CA 1
ATOM 1582 C C . ILE A 1 195 ? -17.764 9.909 19.881 1.00 80.69 195 ILE A C 1
ATOM 1584 O O . ILE A 1 195 ? -17.671 10.354 18.739 1.00 80.69 195 ILE A O 1
ATOM 1588 N N . ARG A 1 196 ? -16.996 8.896 20.300 1.00 77.25 196 ARG A N 1
ATOM 1589 C CA . ARG A 1 196 ? -15.966 8.288 19.448 1.00 77.25 196 ARG A CA 1
ATOM 1590 C C . ARG A 1 196 ? -16.560 7.657 18.189 1.00 77.25 196 ARG A C 1
ATOM 1592 O O . ARG A 1 196 ? -15.974 7.779 17.116 1.00 77.25 196 ARG A O 1
ATOM 1599 N N . LYS A 1 197 ? -17.721 7.003 18.289 1.00 79.12 197 LYS A N 1
ATOM 1600 C CA . LYS A 1 197 ? -18.424 6.451 17.123 1.00 79.12 197 LYS A CA 1
ATOM 1601 C C . LYS A 1 197 ? -18.834 7.558 16.150 1.00 79.12 197 LYS A C 1
ATOM 1603 O O . LYS A 1 197 ? -18.573 7.413 14.961 1.00 79.12 197 LYS A O 1
ATOM 1608 N N . ALA A 1 198 ? -19.393 8.662 16.647 1.00 83.81 198 ALA A N 1
ATOM 1609 C CA . ALA A 1 198 ? -19.739 9.819 15.824 1.00 83.81 198 ALA A CA 1
ATOM 1610 C C . ALA A 1 198 ? -18.501 10.417 15.134 1.00 83.81 198 ALA A C 1
ATOM 1612 O O . ALA A 1 198 ? -18.511 10.595 13.922 1.00 83.81 198 ALA A O 1
ATOM 1613 N N . VAL A 1 199 ? -17.403 10.621 15.871 1.00 84.62 199 VAL A N 1
ATOM 1614 C CA . VAL A 1 199 ? -16.129 11.116 15.317 1.00 84.62 199 VAL A CA 1
ATOM 1615 C C . VAL A 1 199 ? -15.591 10.189 14.225 1.00 84.62 199 VAL A C 1
ATOM 1617 O O . VAL A 1 199 ? -15.217 10.664 13.158 1.00 84.62 199 VAL A O 1
ATOM 1620 N N . ASN A 1 200 ? -15.597 8.871 14.445 1.00 84.56 200 ASN A N 1
ATOM 1621 C CA . ASN A 1 200 ? -15.148 7.903 13.441 1.00 84.56 200 ASN A CA 1
ATOM 1622 C C . ASN A 1 200 ? -16.028 7.917 12.183 1.00 84.56 200 ASN A C 1
ATOM 1624 O O . ASN A 1 200 ? -15.509 7.786 11.079 1.00 84.56 200 ASN A O 1
ATOM 1628 N N . VAL A 1 201 ? -17.349 8.066 12.329 1.00 84.69 201 VAL A N 1
ATOM 1629 C CA . VAL A 1 201 ? -18.271 8.161 11.184 1.00 84.69 201 VAL A CA 1
ATOM 1630 C C . VAL A 1 201 ? -18.026 9.448 10.400 1.00 84.69 201 VAL A C 1
ATOM 1632 O O . VAL A 1 201 ? -17.902 9.391 9.179 1.00 84.69 201 VAL A O 1
ATOM 1635 N N . SER A 1 202 ? -17.873 10.584 11.086 1.00 85.88 202 SER A N 1
ATOM 1636 C CA . SER A 1 202 ? -17.520 11.859 10.454 1.00 85.88 202 SER A CA 1
ATOM 1637 C C . SER A 1 202 ? -16.173 11.786 9.735 1.00 85.88 202 SER A C 1
ATOM 1639 O O . SER A 1 202 ? -16.052 12.270 8.614 1.00 85.88 202 SER A O 1
ATOM 1641 N N . LEU A 1 203 ? -15.180 11.124 10.341 1.00 85.62 203 LEU A N 1
ATOM 1642 C CA . LEU A 1 203 ? -13.887 10.855 9.716 1.00 85.62 203 LEU A CA 1
ATOM 1643 C C . LEU A 1 203 ? -14.055 10.023 8.442 1.00 85.62 203 LEU A C 1
ATOM 1645 O O . LEU A 1 203 ? -13.510 10.391 7.411 1.00 85.62 203 LEU A O 1
ATOM 1649 N N . GLY A 1 204 ? -14.848 8.949 8.484 1.00 84.81 204 GLY A N 1
ATOM 1650 C CA . GLY A 1 204 ? -15.131 8.125 7.308 1.00 84.81 204 GLY A CA 1
ATOM 1651 C C . GLY A 1 204 ? -15.790 8.915 6.176 1.00 84.81 204 GLY A C 1
ATOM 1652 O O . GLY A 1 204 ? -15.363 8.811 5.029 1.00 84.81 204 GLY A O 1
ATOM 1653 N N . ALA A 1 205 ? -16.781 9.750 6.497 1.00 85.88 205 ALA A N 1
ATOM 1654 C CA . ALA A 1 205 ? -17.431 10.624 5.521 1.00 85.88 205 ALA A CA 1
ATOM 1655 C C . ALA A 1 205 ? -16.441 11.624 4.902 1.00 85.88 205 ALA A C 1
ATOM 1657 O O . ALA A 1 205 ? -16.413 11.796 3.683 1.00 85.88 205 ALA A O 1
ATOM 1658 N N . LEU A 1 206 ? -15.581 12.227 5.728 1.00 86.56 206 LEU A N 1
ATOM 1659 C CA . LEU A 1 206 ? -14.529 13.129 5.271 1.00 86.56 206 LEU A CA 1
ATOM 1660 C C . LEU A 1 206 ? -13.515 12.406 4.374 1.00 86.56 206 LEU A C 1
ATOM 1662 O O . LEU A 1 206 ? -13.177 12.914 3.311 1.00 86.56 206 LEU A O 1
ATOM 1666 N N . THR A 1 207 ? -13.066 11.205 4.751 1.00 84.62 207 THR A N 1
ATOM 1667 C CA . THR A 1 207 ? -12.146 10.395 3.938 1.00 84.62 207 THR A CA 1
ATOM 1668 C C . THR A 1 207 ? -12.757 10.046 2.584 1.00 84.62 207 THR A C 1
ATOM 1670 O O . THR A 1 207 ? -12.061 10.123 1.574 1.00 84.62 207 THR A O 1
ATOM 1673 N N . ILE A 1 208 ? -14.049 9.707 2.527 1.00 85.31 208 ILE A N 1
ATOM 1674 C CA . ILE A 1 208 ? -14.751 9.448 1.260 1.00 85.31 208 ILE A CA 1
ATOM 1675 C C . ILE A 1 208 ? -14.775 10.711 0.398 1.00 85.31 208 ILE A C 1
ATOM 1677 O O . ILE A 1 208 ? -14.400 10.656 -0.771 1.00 85.31 208 ILE A O 1
ATOM 1681 N N . PHE A 1 209 ? -15.157 11.851 0.978 1.00 85.62 209 PHE A N 1
ATOM 1682 C CA . PHE A 1 209 ? -15.213 13.125 0.264 1.00 85.62 209 PHE A CA 1
ATOM 1683 C C . PHE A 1 209 ? -13.842 13.532 -0.299 1.00 85.62 209 PHE A C 1
ATOM 1685 O O . PHE A 1 209 ? -13.718 13.823 -1.487 1.00 85.62 209 PHE A O 1
ATOM 1692 N N . LEU A 1 210 ? -12.791 13.459 0.522 1.00 84.19 210 LEU A N 1
ATOM 1693 C CA . LEU A 1 210 ? -11.416 13.763 0.112 1.00 84.19 210 LEU A CA 1
ATOM 1694 C C . LEU A 1 210 ? -10.838 12.730 -0.870 1.00 84.19 210 LEU A C 1
ATOM 1696 O O . LEU A 1 210 ? -9.872 13.009 -1.573 1.00 84.19 210 LEU A O 1
ATOM 1700 N N . SER A 1 211 ? -11.431 11.539 -0.976 1.00 83.81 211 SER A N 1
ATOM 1701 C CA . SER A 1 211 ? -10.994 10.529 -1.947 1.00 83.81 211 SER A CA 1
ATOM 1702 C C . SER A 1 211 ? -11.465 10.815 -3.374 1.00 83.81 211 SER A C 1
ATOM 1704 O O . SER A 1 211 ? -10.877 10.277 -4.311 1.00 83.81 211 SER A O 1
ATOM 1706 N N . ILE A 1 212 ? -12.481 11.664 -3.566 1.00 83.44 212 ILE A N 1
ATOM 1707 C CA . ILE A 1 212 ? -13.039 12.009 -4.885 1.00 83.44 212 ILE A CA 1
ATOM 1708 C C . ILE A 1 212 ? -11.970 12.552 -5.853 1.00 83.44 212 ILE A C 1
ATOM 1710 O O . ILE A 1 212 ? -11.792 11.948 -6.914 1.00 83.44 212 ILE A O 1
ATOM 1714 N N . PRO A 1 213 ? -11.221 13.631 -5.536 1.00 83.31 213 PRO A N 1
ATOM 1715 C CA . PRO A 1 213 ? -10.206 14.164 -6.451 1.00 83.31 213 PRO A CA 1
ATOM 1716 C C . PRO A 1 213 ? -9.105 13.145 -6.759 1.00 83.31 213 PRO A C 1
ATOM 1718 O O . PRO A 1 213 ? -8.617 13.077 -7.887 1.00 83.31 213 PRO A O 1
ATOM 1721 N N . VAL A 1 214 ? -8.755 12.299 -5.787 1.00 81.12 214 VAL A N 1
ATOM 1722 C CA . VAL A 1 214 ? -7.735 11.263 -5.968 1.00 81.12 214 VAL A CA 1
ATOM 1723 C C . VAL A 1 214 ? -8.204 10.197 -6.954 1.00 81.12 214 VAL A C 1
ATOM 1725 O O . VAL A 1 214 ? -7.458 9.839 -7.861 1.00 81.12 214 VAL A O 1
ATOM 1728 N N . VAL A 1 215 ? -9.446 9.724 -6.834 1.00 83.00 215 VAL A N 1
ATOM 1729 C CA . VAL A 1 215 ? -10.027 8.761 -7.783 1.00 83.00 215 VAL A CA 1
ATOM 1730 C C . VAL A 1 215 ? -10.122 9.363 -9.185 1.00 83.00 215 VAL A C 1
ATOM 1732 O O . VAL A 1 215 ? -9.773 8.699 -10.159 1.00 83.00 215 VAL A O 1
ATOM 1735 N N . LEU A 1 216 ? -10.510 10.635 -9.301 1.00 83.62 216 LEU A N 1
ATOM 1736 C CA . LEU A 1 216 ? -10.529 11.334 -10.587 1.00 83.62 216 LEU A CA 1
ATOM 1737 C C . LEU A 1 216 ? -9.124 11.425 -11.210 1.00 83.62 216 LEU A C 1
ATOM 1739 O O . LEU A 1 216 ? -8.967 11.168 -12.403 1.00 83.62 216 LEU A O 1
ATOM 1743 N N . ASN A 1 217 ? -8.090 11.708 -10.412 1.00 83.25 217 ASN A N 1
ATOM 1744 C CA . ASN A 1 217 ? -6.700 11.715 -10.878 1.00 83.25 217 ASN A CA 1
ATOM 1745 C C . ASN A 1 217 ? -6.204 10.314 -11.281 1.00 83.25 217 ASN A C 1
ATOM 1747 O O . ASN A 1 217 ? -5.479 10.175 -12.262 1.00 83.25 217 ASN A O 1
ATOM 1751 N N . LEU A 1 218 ? -6.620 9.267 -10.559 1.00 81.75 218 LEU A N 1
ATOM 1752 C CA . LEU A 1 218 ? -6.310 7.873 -10.890 1.00 81.75 218 LEU A CA 1
ATOM 1753 C C . LEU A 1 218 ? -6.912 7.476 -12.252 1.00 81.75 218 LEU A C 1
ATOM 1755 O O . LEU A 1 218 ? -6.242 6.840 -13.067 1.00 81.75 218 LEU A O 1
ATOM 1759 N N . ILE A 1 219 ? -8.143 7.899 -12.542 1.00 83.19 219 ILE A N 1
ATOM 1760 C CA . ILE A 1 219 ? -8.826 7.598 -13.811 1.00 83.19 219 ILE A CA 1
ATOM 1761 C C . ILE A 1 219 ? -8.303 8.472 -14.969 1.00 83.19 219 ILE A C 1
ATOM 1763 O O . ILE A 1 219 ? -8.312 8.032 -16.119 1.00 83.19 219 ILE A O 1
ATOM 1767 N N . SER A 1 220 ? -7.801 9.677 -14.681 1.00 82.56 220 SER A N 1
ATOM 1768 C CA . SER A 1 220 ? -7.279 10.618 -15.682 1.00 82.56 220 SER A CA 1
ATOM 1769 C C . SER A 1 220 ? -6.165 10.021 -16.551 1.00 82.56 220 SER A C 1
ATOM 1771 O O . SER A 1 220 ? -5.260 9.344 -16.065 1.00 82.56 220 SER A O 1
ATOM 1773 N N . SER A 1 221 ? -6.176 10.335 -17.850 1.00 74.75 221 SER A N 1
ATOM 1774 C CA . SER A 1 221 ? -5.098 9.957 -18.776 1.00 74.75 221 SER A CA 1
ATOM 1775 C C . SER A 1 221 ? -3.790 10.708 -18.497 1.00 74.75 221 SER A C 1
ATOM 1777 O O . SER A 1 221 ? -2.712 10.194 -18.790 1.00 74.75 221 SER A O 1
ATOM 1779 N N . ARG A 1 222 ? -3.878 11.902 -17.893 1.00 74.44 222 ARG A N 1
ATOM 1780 C CA . ARG A 1 222 ? -2.747 12.702 -17.409 1.00 74.44 222 ARG A CA 1
ATOM 1781 C C . ARG A 1 222 ? -2.748 12.690 -15.887 1.00 74.44 222 ARG A C 1
ATOM 1783 O O . ARG A 1 222 ? -3.212 13.634 -15.251 1.00 74.44 222 ARG A O 1
ATOM 1790 N N . GLN A 1 223 ? -2.276 11.588 -15.318 1.00 75.88 223 GLN A N 1
ATOM 1791 C CA . GLN A 1 223 ? -2.135 11.458 -13.874 1.00 75.88 223 GLN A CA 1
ATOM 1792 C C . GLN A 1 223 ? -1.022 12.384 -13.383 1.00 75.88 223 GLN A C 1
ATOM 1794 O O . GLN A 1 223 ? 0.114 12.303 -13.851 1.00 75.88 223 GLN A O 1
ATOM 1799 N N . ILE A 1 224 ? -1.346 13.261 -12.437 1.00 69.56 224 ILE A N 1
ATOM 1800 C CA . ILE A 1 224 ? -0.364 14.154 -11.827 1.00 69.56 224 ILE A CA 1
ATOM 1801 C C . ILE A 1 224 ? 0.257 13.429 -10.634 1.00 69.56 224 ILE A C 1
ATOM 1803 O O . ILE A 1 224 ? -0.440 12.902 -9.761 1.00 69.56 224 ILE A O 1
ATOM 1807 N N . MET A 1 225 ? 1.587 13.378 -10.612 1.00 60.66 225 MET A N 1
ATOM 1808 C CA . MET A 1 225 ? 2.346 12.790 -9.514 1.00 60.66 225 MET A CA 1
ATOM 1809 C C . MET A 1 225 ? 2.277 13.713 -8.288 1.00 60.66 225 MET A C 1
ATOM 1811 O O . MET A 1 225 ? 2.465 14.923 -8.407 1.00 60.66 225 MET A O 1
ATOM 1815 N N . ASN A 1 226 ? 2.032 13.140 -7.106 1.00 59.34 226 ASN A N 1
ATOM 1816 C CA . ASN A 1 226 ? 1.976 13.842 -5.812 1.00 59.34 226 ASN A CA 1
ATOM 1817 C C . ASN A 1 226 ? 0.780 14.790 -5.601 1.00 59.34 226 ASN A C 1
ATOM 1819 O O . ASN A 1 226 ? 0.812 15.615 -4.688 1.00 59.34 226 ASN A O 1
ATOM 1823 N N . THR A 1 227 ? -0.297 14.665 -6.380 1.00 55.19 227 THR A N 1
ATOM 1824 C CA . THR A 1 227 ? -1.611 15.229 -6.015 1.00 55.19 227 THR A CA 1
ATOM 1825 C C . THR A 1 227 ? -2.354 14.232 -5.135 1.00 55.19 227 THR A C 1
ATOM 1827 O O . THR A 1 227 ? -3.364 13.646 -5.520 1.00 55.19 227 THR A O 1
ATOM 1830 N N . SER A 1 228 ? -1.785 13.964 -3.969 1.00 44.97 228 SER A N 1
ATOM 1831 C CA . SER A 1 228 ? -2.477 13.295 -2.879 1.00 44.97 228 SER A CA 1
ATOM 1832 C C . SER A 1 228 ? -2.860 14.376 -1.886 1.00 44.97 228 SER A C 1
ATOM 1834 O O . SER A 1 228 ? -2.118 14.604 -0.945 1.00 44.97 228 SER A O 1
ATOM 1836 N N . TYR A 1 229 ? -3.924 15.115 -2.207 1.00 46.72 229 TYR A N 1
ATOM 1837 C CA . TYR A 1 229 ? -4.852 15.824 -1.317 1.00 46.72 229 TYR A CA 1
ATOM 1838 C C . TYR A 1 229 ? -6.003 16.361 -2.166 1.00 46.72 229 TYR A C 1
ATOM 1840 O O . TYR A 1 229 ? -5.707 17.065 -3.158 1.00 46.72 229 TYR A O 1
#

Foldseek 3Di:
DDLVVLLVCQLVVLVCLQDPPVDPDPDDLQAHGDPLSLVLLLVSLLLVLQVVLLCLVLPDCCLVVLNCQLCCQVPAPAHDPVSVVVNPDDSVVSSVVSVLSNCLRNPLSCLCVVDLVSLLVNLVSLLVVLVVCVNNGPPDCVSVSSNSSSVSSDDPVRCVVVQDDDDVTPVVVVVVSVVCVVVVVDDPRPPVNVVSVVVSVVVSVVSVVLCVVSVVLSPDSDRDPSPND

Secondary structure (DSSP, 8-state):
--HHHHHHHHHHHHHHHHS-TT---SS-TT-PPPHHHHHHHHHHHHHHHHHHHHHHHHH-HHHHTT-HHHHHTTS-SS--HHHHHHHTS-HHHHHHHHHHHHIIIIIGGGGGGS-HHHHHHHHHHHHHHHHHHHHH---THHHHHHHHHHHTTS-HHHHTTTS---TT-HHHHHHHHHHHHHTT--PPPPHHHHHHHHHHHHHHHHHHHHHHHHHHHHHSSSPPTT---

Nearest PDB structures (foldseek):
  8et7-assembly1_A  TM=1.816E-01  e=7.311E+00  Homo sapiens

InterPro domains:
  IPR009613 Lipase maturation factor [PTHR14463] (3-179)
  IPR057434 Lipase maturation factor 1/2, N-terminal domain [PF06762] (2-159)

pLDDT: mean 79.89, std 10.79, range [44.38, 94.0]

Radius of gyration: 20.83 Å; Cα contacts (8 Å, |Δi|>4): 209; chains: 1; bounding box: 51×38×54 Å